Protein AF-A0A397SD63-F1 (afdb_monomer)

Radius of gyration: 28.21 Å; Cα contacts (8 Å, |Δi|>4): 96; chains: 1; bounding box: 81×53×53 Å

Mean predicted aligned error: 17.29 Å

Nearest PDB structures (foldseek):
  9bvd-assembly2_F  TM=8.170E-01  e=1.826E-02  Homo sapiens
  7m5w-assembly1_A  TM=7.884E-01  e=2.263E-02  Homo sapiens
  4y60-assembly1_C  TM=8.163E-01  e=3.871E-02  Mus musculus
  2e6o-assembly1_A  TM=7.281E-01  e=2.818E-01  Homo sapiens

Sequence (183 aa):
MVTNKNKNIQNSSMDDLADSLMNKLDRSKVFPPYYNNPEELINPSKVRSVGPPRPPNGFLLCRKNVHRQARERGVCNMRVISKVTGMLWRSASTDEKEQYENLAQQVQNLHSLKYPNYKYKPTSRAKSHPVLYQPYTIPQQQIVPLLTNPTEPINPPYVLSNILYNNGTFTQDEIDLYSLYSF

Structure (mmCIF, N/CA/C/O backbone):
data_AF-A0A397SD63-F1
#
_entry.id   AF-A0A397SD63-F1
#
loop_
_atom_site.group_PDB
_atom_site.id
_atom_site.type_symbol
_atom_site.label_atom_id
_atom_site.label_alt_id
_atom_site.label_comp_id
_atom_site.label_asym_id
_atom_site.label_entity_id
_atom_site.label_seq_id
_atom_site.pdbx_PDB_ins_code
_atom_site.Cartn_x
_atom_site.Cartn_y
_atom_site.Cartn_z
_atom_site.occupancy
_atom_site.B_iso_or_equiv
_atom_site.auth_seq_id
_atom_site.auth_comp_id
_atom_site.auth_asym_id
_atom_site.auth_atom_id
_atom_site.pdbx_PDB_model_num
ATOM 1 N N . MET A 1 1 ? 49.441 -22.733 -21.459 1.00 41.41 1 MET A N 1
ATOM 2 C CA . MET A 1 1 ? 48.634 -21.497 -21.571 1.00 41.41 1 MET A CA 1
ATOM 3 C C . MET A 1 1 ? 47.496 -21.579 -20.565 1.00 41.41 1 MET A C 1
ATOM 5 O O . MET A 1 1 ? 46.516 -22.264 -20.818 1.00 41.41 1 MET A O 1
ATOM 9 N N . VAL A 1 2 ? 47.670 -20.990 -19.379 1.00 38.25 2 VAL A N 1
ATOM 10 C CA . VAL A 1 2 ? 46.659 -21.023 -18.311 1.00 38.25 2 VAL A CA 1
ATOM 11 C C . VAL A 1 2 ? 45.701 -19.859 -18.538 1.00 38.25 2 VAL A C 1
ATOM 13 O O . VAL A 1 2 ? 46.078 -18.699 -18.398 1.00 38.25 2 VAL A O 1
ATOM 16 N N . THR A 1 3 ? 44.467 -20.161 -18.933 1.00 45.94 3 THR A N 1
ATOM 17 C CA . THR A 1 3 ? 43.398 -19.168 -19.055 1.00 45.94 3 THR A CA 1
ATOM 18 C C . THR A 1 3 ? 42.975 -18.722 -17.661 1.00 45.94 3 THR A C 1
ATOM 20 O O . THR A 1 3 ? 42.220 -19.422 -16.981 1.00 45.94 3 THR A O 1
ATOM 23 N N . ASN A 1 4 ? 43.446 -17.555 -17.228 1.00 37.53 4 ASN A N 1
ATOM 24 C CA . ASN A 1 4 ? 42.927 -16.918 -16.029 1.00 37.53 4 ASN A CA 1
ATOM 25 C C . ASN A 1 4 ? 41.547 -16.320 -16.352 1.00 37.53 4 ASN A C 1
ATOM 27 O O . ASN A 1 4 ? 41.433 -15.191 -16.830 1.00 37.53 4 ASN A O 1
ATOM 31 N N . LYS A 1 5 ? 40.485 -17.108 -16.139 1.00 48.03 5 LYS A N 1
ATOM 32 C CA . LYS A 1 5 ? 39.113 -16.596 -16.055 1.00 48.03 5 LYS A CA 1
ATOM 33 C C . LYS A 1 5 ? 39.021 -15.767 -14.781 1.00 48.03 5 LYS A C 1
ATOM 35 O O . LYS A 1 5 ? 38.663 -16.281 -13.722 1.00 48.03 5 LYS A O 1
ATOM 40 N N . ASN A 1 6 ? 39.357 -14.488 -14.903 1.00 44.47 6 ASN A N 1
ATOM 41 C CA . ASN A 1 6 ? 39.124 -13.510 -13.858 1.00 44.47 6 ASN A CA 1
ATOM 42 C C . ASN A 1 6 ? 37.604 -13.413 -13.659 1.00 44.47 6 ASN A C 1
ATOM 44 O O . ASN A 1 6 ? 36.883 -12.825 -14.466 1.00 44.47 6 ASN A O 1
ATOM 48 N N . LYS A 1 7 ? 37.104 -14.092 -12.624 1.00 51.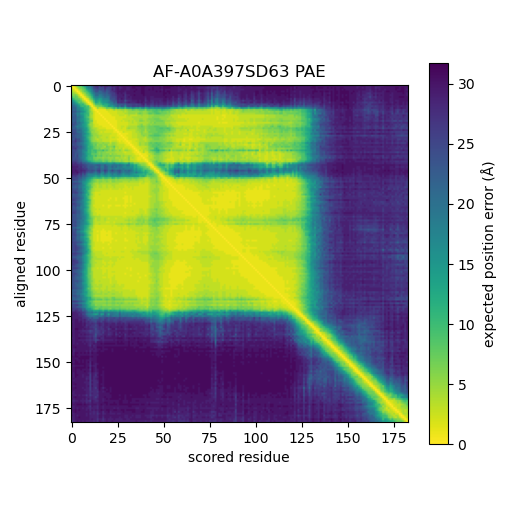88 7 LYS A N 1
ATOM 49 C CA . LYS A 1 7 ? 35.727 -13.967 -12.156 1.00 51.88 7 LYS A CA 1
ATOM 50 C C . LYS A 1 7 ? 35.566 -12.528 -11.681 1.00 51.88 7 LYS A C 1
ATOM 52 O O . LYS A 1 7 ? 36.028 -12.187 -10.599 1.00 51.88 7 LYS A O 1
ATOM 57 N N . ASN A 1 8 ? 34.948 -11.694 -12.513 1.00 41.88 8 ASN A N 1
ATOM 58 C CA . ASN A 1 8 ? 34.512 -10.364 -12.119 1.00 41.88 8 ASN A CA 1
ATOM 59 C C . ASN A 1 8 ? 33.437 -10.535 -11.036 1.00 41.88 8 ASN A C 1
ATOM 61 O O . ASN A 1 8 ? 32.309 -10.953 -11.308 1.00 41.88 8 ASN A O 1
ATOM 65 N N . ILE A 1 9 ? 33.858 -10.341 -9.790 1.00 51.50 9 ILE A N 1
ATOM 66 C CA . ILE A 1 9 ? 33.031 -10.413 -8.594 1.00 51.50 9 ILE A CA 1
ATOM 67 C C . ILE A 1 9 ? 32.000 -9.286 -8.700 1.00 51.50 9 ILE A C 1
ATOM 69 O O . ILE A 1 9 ? 32.334 -8.107 -8.735 1.00 51.50 9 ILE A O 1
ATOM 73 N N . GLN A 1 10 ? 30.740 -9.695 -8.818 1.00 53.88 10 GLN A N 1
ATOM 74 C CA . GLN A 1 10 ? 29.565 -8.848 -8.970 1.00 53.88 10 GLN A CA 1
ATOM 75 C C . GLN A 1 10 ? 29.431 -7.868 -7.797 1.00 53.88 10 GLN A C 1
ATOM 77 O O . GLN A 1 10 ? 28.979 -8.249 -6.719 1.00 53.88 10 GLN A O 1
ATOM 82 N N . ASN A 1 11 ? 29.728 -6.593 -8.038 1.00 47.75 11 ASN A N 1
ATOM 83 C CA . ASN A 1 11 ? 29.157 -5.492 -7.267 1.00 47.75 11 ASN A CA 1
ATOM 84 C C . ASN A 1 11 ? 27.831 -5.090 -7.926 1.00 47.75 11 ASN A C 1
ATOM 86 O O . ASN A 1 11 ? 27.732 -4.025 -8.526 1.00 47.75 11 ASN A O 1
ATOM 90 N N . SER A 1 12 ? 26.828 -5.970 -7.891 1.00 63.19 12 SER A N 1
ATOM 91 C CA . SER A 1 12 ? 25.498 -5.641 -8.414 1.00 63.19 12 SER A CA 1
ATOM 92 C C . SER A 1 12 ? 24.892 -4.529 -7.560 1.00 63.19 12 SER A C 1
ATOM 94 O O . SER A 1 12 ? 24.718 -4.702 -6.347 1.00 63.19 12 SER A O 1
ATOM 96 N N . SER A 1 13 ? 24.600 -3.394 -8.186 1.00 86.81 13 SER A N 1
ATOM 97 C CA . SER A 1 13 ? 23.997 -2.239 -7.537 1.00 86.81 13 SER A CA 1
ATOM 98 C C . SER A 1 13 ? 22.633 -2.615 -6.949 1.00 86.81 13 SER A C 1
ATOM 100 O O . SER A 1 13 ? 21.937 -3.510 -7.435 1.00 86.81 13 SER A O 1
ATOM 102 N N . MET A 1 14 ? 22.214 -1.905 -5.898 1.00 88.81 14 MET A N 1
ATOM 103 C CA . MET A 1 14 ? 20.844 -2.001 -5.365 1.00 88.81 14 MET A CA 1
ATOM 104 C C . MET A 1 14 ? 19.783 -1.783 -6.453 1.00 88.81 14 MET A C 1
ATOM 106 O O . MET A 1 14 ? 18.661 -2.279 -6.326 1.00 88.81 14 MET A O 1
ATOM 110 N N . ASP A 1 15 ? 20.155 -1.049 -7.496 1.00 89.81 15 ASP A N 1
ATOM 111 C CA . ASP A 1 15 ? 19.308 -0.683 -8.621 1.00 89.81 15 ASP A CA 1
ATOM 112 C C . ASP A 1 15 ? 19.154 -1.872 -9.569 1.00 89.81 15 ASP A C 1
ATOM 114 O O . ASP A 1 15 ? 18.026 -2.286 -9.817 1.00 89.81 15 ASP A O 1
ATOM 118 N N . ASP A 1 16 ? 20.253 -2.548 -9.918 1.00 92.38 16 ASP A N 1
ATOM 119 C CA . ASP A 1 16 ? 20.235 -3.773 -10.731 1.00 92.38 16 ASP A CA 1
ATOM 120 C C . ASP A 1 16 ? 19.349 -4.862 -10.107 1.00 92.38 16 ASP A C 1
ATOM 122 O O . ASP A 1 16 ? 18.598 -5.567 -10.788 1.00 92.38 16 ASP A O 1
ATOM 126 N N . LEU A 1 17 ? 19.409 -5.000 -8.778 1.00 93.19 17 LEU A N 1
ATOM 127 C CA . LEU A 1 17 ? 18.580 -5.959 -8.053 1.00 93.19 17 LEU A CA 1
ATOM 128 C C . LEU A 1 17 ? 17.099 -5.550 -8.045 1.00 93.19 17 LEU A C 1
ATOM 130 O O . LEU A 1 17 ? 16.223 -6.417 -8.094 1.00 93.19 17 LEU A O 1
ATOM 134 N N . ALA A 1 18 ? 16.807 -4.249 -7.988 1.00 93.81 18 ALA A N 1
ATOM 135 C CA . ALA A 1 18 ? 15.445 -3.737 -8.084 1.00 93.81 18 ALA A CA 1
ATOM 136 C C . ALA A 1 18 ? 14.872 -3.933 -9.493 1.00 93.81 18 ALA A C 1
ATOM 138 O O . ALA A 1 18 ? 13.747 -4.415 -9.612 1.00 93.81 18 ALA A O 1
ATOM 139 N N . ASP A 1 19 ? 15.645 -3.661 -10.539 1.00 94.25 19 ASP A N 1
ATOM 140 C CA . ASP A 1 19 ? 15.225 -3.825 -11.932 1.00 94.25 19 ASP A CA 1
ATOM 141 C C . ASP A 1 19 ? 15.018 -5.301 -12.282 1.00 94.25 19 ASP A C 1
ATOM 143 O O . ASP A 1 19 ? 13.999 -5.683 -12.861 1.00 94.25 19 ASP A O 1
ATOM 147 N N . SER A 1 20 ? 15.925 -6.173 -11.832 1.00 94.50 20 SER A N 1
ATOM 148 C CA . SER A 1 20 ? 15.775 -7.625 -11.973 1.00 94.50 20 SER A CA 1
ATOM 149 C C . SER A 1 20 ? 14.505 -8.141 -11.292 1.00 94.50 20 SER A C 1
ATOM 151 O O . SER A 1 20 ? 13.790 -8.969 -11.860 1.00 94.50 20 SER A O 1
ATOM 153 N N . LEU A 1 21 ? 14.185 -7.642 -10.090 1.00 94.12 21 LEU A N 1
ATOM 154 C CA . LEU A 1 21 ? 12.944 -8.000 -9.401 1.00 94.12 21 LEU A CA 1
ATOM 155 C C . LEU A 1 21 ? 11.715 -7.435 -10.125 1.00 94.12 21 LEU A C 1
ATOM 157 O O . LEU A 1 21 ? 10.732 -8.156 -10.269 1.00 94.12 21 LEU A O 1
ATOM 161 N N . MET A 1 22 ? 11.771 -6.186 -10.589 1.00 94.12 22 MET A N 1
ATOM 162 C CA . MET A 1 22 ? 10.688 -5.524 -11.318 1.00 94.12 22 MET A CA 1
ATOM 163 C C . MET A 1 22 ? 10.302 -6.313 -12.574 1.00 94.12 22 MET A C 1
ATOM 165 O O . MET A 1 22 ? 9.129 -6.609 -12.773 1.00 94.12 22 MET A O 1
ATOM 169 N N . ASN A 1 23 ? 11.292 -6.739 -13.361 1.00 92.62 23 ASN A N 1
ATOM 170 C CA . ASN A 1 23 ? 11.080 -7.497 -14.597 1.00 92.62 23 ASN A CA 1
ATOM 171 C C . ASN A 1 23 ? 10.528 -8.910 -14.362 1.00 92.62 23 ASN A C 1
ATOM 173 O O . ASN A 1 23 ? 9.894 -9.487 -15.239 1.00 92.62 23 ASN A O 1
ATOM 177 N N . LYS A 1 24 ? 10.779 -9.491 -13.185 1.00 91.38 24 LYS A N 1
ATOM 178 C CA . LYS A 1 24 ? 10.306 -10.836 -12.818 1.00 91.38 24 LYS A CA 1
ATOM 179 C C . LYS A 1 24 ? 8.967 -10.825 -12.086 1.00 91.38 24 LYS A C 1
ATOM 181 O O . LYS A 1 24 ? 8.425 -11.899 -11.802 1.00 91.38 24 LYS A O 1
ATOM 186 N N . LEU A 1 25 ? 8.466 -9.654 -11.705 1.00 91.81 25 LEU A N 1
ATOM 187 C CA . LEU A 1 25 ? 7.239 -9.529 -10.937 1.00 91.81 25 LEU A CA 1
ATOM 188 C C . LEU A 1 25 ? 6.022 -9.687 -11.848 1.00 91.81 25 LEU A C 1
ATOM 190 O O . LEU A 1 25 ? 5.924 -9.045 -12.888 1.00 91.81 25 LEU A O 1
ATOM 194 N N . ASP A 1 26 ? 5.063 -10.511 -11.432 1.00 91.81 26 ASP A N 1
ATOM 195 C CA . ASP A 1 26 ? 3.793 -10.618 -12.144 1.00 91.81 26 ASP A CA 1
ATOM 196 C C . ASP A 1 26 ? 2.877 -9.461 -11.726 1.00 91.81 26 ASP A C 1
ATOM 198 O O . ASP A 1 26 ? 2.391 -9.428 -10.592 1.00 91.81 26 ASP A O 1
ATOM 202 N N . ARG A 1 27 ? 2.643 -8.494 -12.621 1.00 91.44 27 ARG A N 1
ATOM 203 C CA . ARG A 1 27 ? 1.807 -7.325 -12.311 1.00 91.44 27 ARG A CA 1
ATOM 204 C C . ARG A 1 27 ? 0.367 -7.716 -11.961 1.00 91.44 27 ARG A C 1
ATOM 206 O O . ARG A 1 27 ? -0.209 -7.073 -11.089 1.00 91.44 27 ARG A O 1
ATOM 213 N N . SER A 1 28 ? -0.174 -8.793 -12.537 1.00 91.00 28 SER A N 1
ATOM 214 C CA . SER A 1 28 ? -1.558 -9.244 -12.293 1.00 91.00 28 SER A CA 1
ATOM 215 C C . SER A 1 28 ? -1.810 -9.701 -10.851 1.00 91.00 28 SER A C 1
ATOM 217 O O . SER A 1 28 ? -2.938 -9.724 -10.369 1.00 91.00 28 SER A O 1
ATOM 219 N N . LYS A 1 29 ? -0.738 -10.046 -10.135 1.00 91.00 29 LYS A N 1
ATOM 220 C CA . LYS A 1 29 ? -0.755 -10.429 -8.718 1.00 91.00 29 LYS A CA 1
ATOM 221 C C . LYS A 1 29 ? -0.489 -9.240 -7.782 1.00 91.00 29 LYS A C 1
ATOM 223 O O . LYS A 1 29 ? -0.387 -9.425 -6.570 1.00 91.00 29 LYS A O 1
ATOM 228 N N . VAL A 1 30 ? -0.317 -8.035 -8.326 1.00 93.50 30 VAL A N 1
ATOM 229 C CA . VAL A 1 30 ? -0.157 -6.778 -7.573 1.00 93.50 30 VAL A CA 1
ATOM 230 C C . VAL A 1 30 ? -1.312 -5.823 -7.859 1.00 93.50 30 VAL A C 1
ATOM 232 O O . VAL A 1 30 ? -1.768 -5.157 -6.936 1.00 93.50 30 VAL A O 1
ATOM 235 N N . PHE A 1 31 ? -1.789 -5.761 -9.098 1.00 93.06 31 PHE A N 1
ATOM 236 C CA . PHE A 1 31 ? -2.911 -4.931 -9.515 1.00 93.06 31 PHE A CA 1
ATOM 237 C C . PHE A 1 31 ? -3.908 -5.783 -10.320 1.00 93.06 31 PHE A C 1
ATOM 239 O O . PHE A 1 31 ? -3.503 -6.356 -11.335 1.00 93.06 31 PHE A O 1
ATOM 246 N N . PRO A 1 32 ? -5.184 -5.886 -9.899 1.00 90.94 32 PRO A N 1
ATOM 247 C CA . PRO A 1 32 ? -5.754 -5.389 -8.638 1.00 90.94 32 PRO A CA 1
ATOM 248 C C . PRO A 1 32 ? -5.110 -6.061 -7.401 1.00 90.94 32 PRO A C 1
ATOM 250 O O . PRO A 1 32 ? -4.368 -7.034 -7.553 1.00 90.94 32 PRO A O 1
ATOM 253 N N . PRO A 1 33 ? -5.358 -5.575 -6.167 1.00 90.56 33 PRO A N 1
ATOM 254 C CA . PRO A 1 33 ? -4.805 -6.183 -4.957 1.00 90.56 33 PRO A CA 1
ATOM 255 C C . PRO A 1 33 ? -5.177 -7.672 -4.859 1.00 90.56 33 PRO A C 1
ATOM 257 O O . PRO A 1 33 ? -6.324 -8.011 -4.581 1.00 90.56 33 PRO A O 1
ATOM 260 N N . TYR A 1 34 ? -4.215 -8.572 -5.081 1.00 87.94 34 TYR A N 1
ATOM 261 C CA . TYR A 1 34 ? -4.471 -10.019 -5.070 1.00 87.94 34 TYR A CA 1
ATOM 262 C C . TYR A 1 34 ? -4.695 -10.546 -3.648 1.00 87.94 34 TYR A C 1
ATOM 264 O O . TYR A 1 34 ? -5.515 -11.426 -3.408 1.00 87.94 34 TYR A O 1
ATOM 272 N N . TYR A 1 35 ? -3.971 -9.978 -2.686 1.00 85.50 35 TYR A N 1
ATOM 273 C CA . TYR A 1 35 ? -4.165 -10.211 -1.264 1.00 85.50 35 TYR A CA 1
ATOM 274 C C . TYR A 1 35 ? -4.908 -9.022 -0.664 1.00 85.50 35 TYR A C 1
ATOM 276 O O . TYR A 1 35 ? -4.302 -8.001 -0.321 1.00 85.50 35 TYR A O 1
ATOM 284 N N . ASN A 1 36 ? -6.225 -9.176 -0.569 1.00 89.56 36 ASN A N 1
ATOM 285 C CA . ASN A 1 36 ? -7.180 -8.116 -0.264 1.00 89.56 36 ASN A CA 1
ATOM 286 C C . ASN A 1 36 ? -8.102 -8.420 0.924 1.00 89.56 36 ASN A C 1
ATOM 288 O O . ASN A 1 36 ? -9.004 -7.633 1.165 1.00 89.56 36 ASN A O 1
ATOM 292 N N . ASN A 1 37 ? -7.897 -9.510 1.675 1.00 92.25 37 ASN A N 1
ATOM 293 C CA . ASN A 1 37 ? -8.727 -9.812 2.843 1.00 92.25 37 ASN A CA 1
ATOM 294 C C . ASN A 1 37 ? -8.476 -8.784 3.972 1.00 92.25 37 ASN A C 1
ATOM 296 O O . ASN A 1 37 ? -7.405 -8.823 4.593 1.00 92.25 37 ASN A O 1
ATOM 300 N N . PRO A 1 38 ? -9.426 -7.880 4.284 1.00 87.12 38 PRO A N 1
ATOM 301 C CA . PRO A 1 38 ? -9.206 -6.819 5.265 1.00 87.12 38 PRO A CA 1
ATOM 302 C C . PRO A 1 38 ? -8.953 -7.347 6.688 1.00 87.12 38 PRO A C 1
ATOM 304 O O . PRO A 1 38 ? -8.165 -6.762 7.437 1.00 87.12 38 PRO A O 1
ATOM 307 N N . GLU A 1 39 ? -9.548 -8.488 7.051 1.00 87.31 39 GLU A N 1
ATOM 308 C CA . GLU A 1 39 ? -9.390 -9.119 8.370 1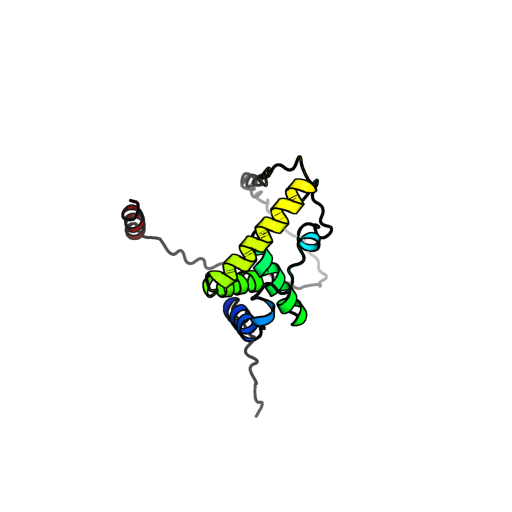.00 87.31 39 GLU A CA 1
ATOM 309 C C . GLU A 1 39 ? -7.991 -9.709 8.593 1.00 87.31 39 GLU A C 1
ATOM 311 O O . GLU A 1 39 ? -7.479 -9.750 9.714 1.00 87.31 39 GLU A O 1
ATOM 316 N N . GLU A 1 40 ? -7.317 -10.136 7.529 1.00 88.00 40 GLU A N 1
ATOM 317 C CA . GLU A 1 40 ? -5.921 -10.569 7.616 1.00 88.00 40 GLU A CA 1
ATOM 318 C C . GLU A 1 40 ? -4.971 -9.372 7.729 1.00 88.00 40 GLU A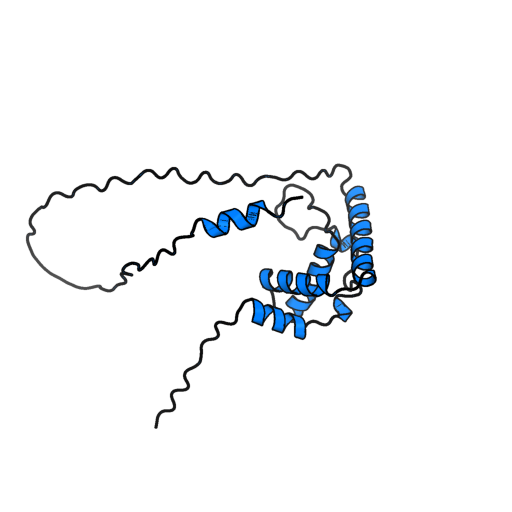 C 1
ATOM 320 O O . GLU A 1 40 ? -3.908 -9.458 8.349 1.00 88.00 40 GLU A O 1
ATOM 325 N N . LEU A 1 41 ? -5.353 -8.231 7.153 1.00 87.31 41 LEU A N 1
ATOM 326 C CA . LEU A 1 41 ? -4.520 -7.032 7.076 1.00 87.31 41 LEU A CA 1
ATOM 327 C C . LEU A 1 41 ? -4.474 -6.237 8.387 1.00 87.31 41 LEU A C 1
ATOM 329 O O . LEU A 1 41 ? -3.477 -5.555 8.639 1.00 87.31 41 LEU A O 1
ATOM 333 N N . ILE A 1 42 ? -5.501 -6.363 9.229 1.00 87.56 42 ILE A N 1
ATOM 334 C CA . ILE A 1 42 ? -5.564 -5.780 10.578 1.00 87.56 42 ILE A CA 1
ATOM 335 C C . ILE A 1 42 ? -4.723 -6.550 11.605 1.00 87.56 42 ILE A C 1
ATOM 337 O O . ILE A 1 42 ? -4.236 -5.958 12.570 1.00 87.56 42 ILE A O 1
ATOM 341 N N . ASN A 1 43 ? -4.537 -7.860 11.427 1.00 76.56 43 ASN A N 1
ATOM 342 C CA . ASN A 1 43 ? -3.870 -8.693 12.422 1.00 76.56 43 ASN A CA 1
ATOM 343 C C . ASN A 1 43 ? -2.346 -8.474 12.380 1.00 76.56 43 ASN A C 1
ATOM 345 O O . ASN A 1 43 ? -1.703 -8.847 11.392 1.00 76.56 43 ASN A O 1
ATOM 349 N N . PRO A 1 44 ? -1.719 -7.889 13.426 1.00 65.94 44 PRO A N 1
ATOM 350 C CA . PRO A 1 44 ? -0.266 -7.805 13.478 1.00 65.94 44 PRO A CA 1
ATOM 351 C C . PRO A 1 44 ? 0.338 -9.205 13.384 1.00 65.94 44 PRO A C 1
ATOM 353 O O . PRO A 1 44 ? 0.005 -10.095 14.168 1.00 65.94 44 PRO A O 1
ATOM 356 N N . SER A 1 45 ? 1.309 -9.387 12.488 1.00 62.94 45 SER A N 1
ATOM 357 C CA . SER A 1 45 ? 2.281 -10.465 12.666 1.00 62.94 45 SER A CA 1
ATOM 358 C C . SER A 1 45 ? 2.911 -10.297 14.053 1.00 62.94 45 SER A C 1
ATOM 360 O O . SER A 1 45 ? 3.279 -9.180 14.410 1.00 62.94 45 SER A O 1
ATOM 362 N N . LYS A 1 46 ? 2.977 -11.389 14.827 1.00 58.41 46 LYS A N 1
ATOM 363 C CA . LYS A 1 46 ? 3.352 -11.502 16.255 1.00 58.41 46 LYS A CA 1
ATOM 364 C C . LYS A 1 46 ? 4.647 -10.759 16.664 1.00 58.41 46 LYS A C 1
ATOM 366 O O . LYS A 1 46 ? 5.648 -11.392 16.991 1.00 58.41 46 LYS A O 1
ATOM 371 N N . VAL A 1 47 ? 4.673 -9.427 16.668 1.00 59.50 47 VAL A N 1
ATOM 372 C CA . VAL A 1 47 ? 5.877 -8.640 16.972 1.00 59.50 47 VAL A CA 1
ATOM 373 C C . VAL A 1 47 ? 5.605 -7.673 18.117 1.00 59.50 47 VAL A C 1
ATOM 375 O O . VAL A 1 47 ? 5.015 -6.626 17.909 1.00 59.50 47 VAL A O 1
ATOM 378 N N . ARG A 1 48 ? 6.089 -8.066 19.303 1.00 59.03 48 ARG A N 1
ATOM 379 C CA . ARG A 1 48 ? 6.770 -7.314 20.387 1.00 59.03 48 ARG A CA 1
ATOM 380 C C . ARG A 1 48 ? 6.331 -5.888 20.793 1.00 59.03 48 ARG A C 1
ATOM 382 O O . ARG A 1 48 ? 6.979 -5.329 21.672 1.00 59.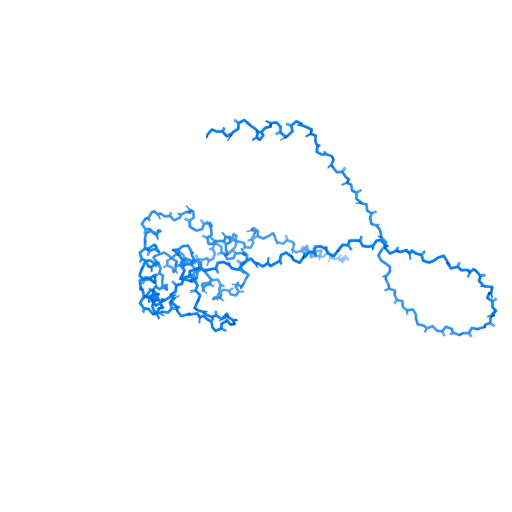03 48 ARG A O 1
ATOM 389 N N . SER A 1 49 ? 5.299 -5.273 20.222 1.00 67.81 49 SER A N 1
ATOM 390 C CA . SER A 1 49 ? 4.830 -3.946 20.638 1.00 67.81 49 SER A CA 1
ATOM 391 C C . SER A 1 49 ? 3.775 -4.040 21.734 1.00 67.81 49 SER A C 1
ATOM 393 O O . SER A 1 49 ? 2.856 -4.854 21.663 1.00 67.81 49 SER A O 1
ATOM 395 N N . VAL A 1 50 ? 3.885 -3.157 22.729 1.00 75.69 50 VAL A N 1
ATOM 396 C CA . VAL A 1 50 ? 2.863 -2.939 23.760 1.00 75.69 50 VAL A CA 1
ATOM 397 C C . VAL A 1 50 ? 1.688 -2.200 23.110 1.00 75.69 50 VAL A C 1
ATOM 399 O O . VAL A 1 50 ? 1.605 -0.976 23.151 1.00 75.69 50 VAL A O 1
ATOM 402 N N . GLY A 1 51 ? 0.826 -2.939 22.412 1.00 82.88 51 GLY A N 1
ATOM 403 C CA . GLY A 1 51 ? -0.404 -2.420 21.814 1.00 82.88 51 GLY A CA 1
ATOM 404 C C . GLY A 1 51 ? -0.571 -2.704 20.316 1.00 82.88 51 GLY A C 1
ATOM 405 O O . GLY A 1 51 ? 0.359 -3.185 19.656 1.00 82.88 51 GLY A O 1
ATOM 406 N N . PRO A 1 52 ? -1.776 -2.421 19.784 1.00 87.62 52 PRO A N 1
ATOM 407 C CA . PRO A 1 52 ? -2.109 -2.659 18.385 1.00 87.62 52 PRO A CA 1
ATOM 408 C C . PRO A 1 52 ? -1.244 -1.804 17.443 1.00 87.62 52 PRO A C 1
ATOM 410 O O . PRO A 1 52 ? -0.971 -0.633 17.735 1.00 87.62 52 PRO A O 1
ATOM 413 N N . PRO A 1 53 ? -0.813 -2.358 16.296 1.00 89.00 53 PRO A N 1
ATOM 414 C CA . PRO A 1 53 ? -0.072 -1.605 15.294 1.00 89.00 53 PRO A CA 1
ATOM 415 C C . PRO A 1 53 ? -0.964 -0.546 14.638 1.00 89.00 53 PRO A C 1
ATOM 417 O O . PRO A 1 53 ? -2.191 -0.568 14.749 1.00 89.00 53 PRO A O 1
ATOM 420 N N . ARG A 1 54 ? -0.332 0.355 13.886 1.00 91.81 54 ARG A N 1
ATOM 421 C CA . ARG A 1 54 ? -1.046 1.265 12.983 1.00 91.81 54 ARG A CA 1
ATOM 422 C C . ARG A 1 54 ? -1.704 0.460 11.855 1.00 91.81 54 ARG A C 1
ATOM 424 O O . ARG A 1 54 ? -1.042 -0.450 11.340 1.00 91.81 54 ARG A O 1
ATOM 431 N N . PRO A 1 55 ? -2.934 0.798 11.43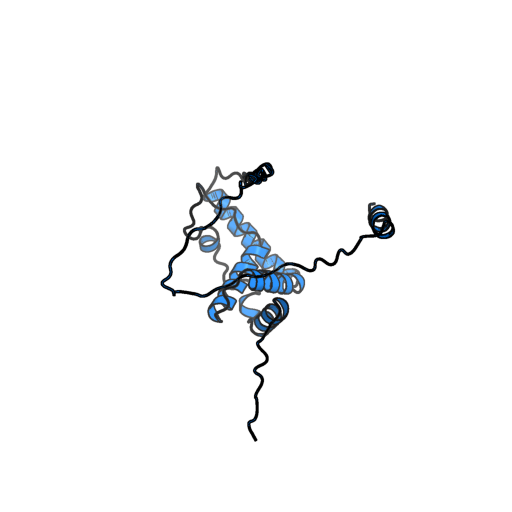3 1.00 93.69 55 PRO A N 1
ATOM 432 C CA . PRO A 1 55 ? -3.485 0.232 10.212 1.00 93.69 55 PRO A CA 1
ATOM 433 C C . PRO A 1 55 ? -2.626 0.662 9.001 1.00 93.69 55 PRO A C 1
ATOM 435 O O . PRO A 1 55 ? -2.098 1.780 8.986 1.00 93.69 55 PRO A O 1
ATOM 438 N N . PRO A 1 56 ? -2.412 -0.221 8.012 1.00 94.69 56 PRO A N 1
ATOM 439 C CA . PRO A 1 56 ? -1.666 0.103 6.797 1.00 94.69 56 PRO A CA 1
ATOM 440 C C . PRO A 1 56 ? -2.460 1.041 5.870 1.00 94.69 56 PRO A C 1
ATOM 442 O O . PRO A 1 56 ? -3.671 0.910 5.750 1.00 94.69 56 PRO A O 1
ATOM 445 N N . ASN A 1 57 ? -1.759 1.939 5.170 1.00 96.88 57 ASN A N 1
ATOM 446 C CA . ASN A 1 57 ? -2.317 2.717 4.054 1.00 96.88 57 ASN A CA 1
ATOM 447 C C . ASN A 1 57 ? -2.227 1.945 2.718 1.00 96.88 57 ASN A C 1
ATOM 449 O O . ASN A 1 57 ? -1.595 0.882 2.667 1.00 96.88 57 ASN A O 1
ATOM 453 N N . GLY A 1 58 ? -2.792 2.491 1.633 1.00 97.06 58 GLY A N 1
ATOM 454 C CA . GLY A 1 58 ? -2.830 1.843 0.314 1.00 97.06 58 GLY A CA 1
ATOM 455 C C . GLY A 1 58 ? -1.450 1.421 -0.205 1.00 97.06 58 GLY A C 1
ATOM 456 O O . GLY A 1 58 ? -1.239 0.262 -0.570 1.00 97.06 58 GLY A O 1
ATOM 457 N N . PHE A 1 59 ? -0.453 2.304 -0.116 1.00 97.81 59 PHE A N 1
ATOM 458 C CA . PHE A 1 59 ? 0.926 1.974 -0.496 1.00 97.81 59 PHE A CA 1
ATOM 459 C C . PHE A 1 59 ? 1.512 0.799 0.310 1.00 97.81 59 PHE A C 1
ATOM 461 O O . PHE A 1 59 ? 2.173 -0.084 -0.244 1.00 97.81 59 PHE A O 1
ATOM 468 N N . LEU A 1 60 ? 1.284 0.750 1.627 1.00 96.56 60 LEU A N 1
ATOM 469 C CA . LEU A 1 60 ? 1.768 -0.348 2.469 1.00 96.56 60 LEU A CA 1
ATOM 470 C C . LEU A 1 60 ? 1.090 -1.680 2.133 1.00 96.56 60 LEU A C 1
ATOM 472 O O . LEU A 1 60 ? 1.734 -2.728 2.243 1.00 96.56 60 LEU A O 1
ATOM 476 N N . LEU A 1 61 ? -0.173 -1.648 1.712 1.00 96.62 61 LEU A N 1
ATOM 477 C CA . LEU A 1 61 ? -0.895 -2.816 1.211 1.00 96.62 61 LEU A CA 1
ATOM 478 C C . LEU A 1 61 ? -0.331 -3.296 -0.132 1.00 96.62 61 LEU A C 1
ATOM 480 O O . LEU A 1 61 ? -0.091 -4.495 -0.301 1.00 96.62 61 LEU A O 1
ATOM 484 N N . CYS A 1 62 ? -0.009 -2.375 -1.041 1.00 97.25 62 CYS A N 1
ATOM 485 C CA . CYS A 1 62 ? 0.700 -2.687 -2.283 1.00 97.25 62 CYS A CA 1
ATOM 486 C C . CYS A 1 62 ? 2.057 -3.344 -1.986 1.00 97.25 62 CYS A C 1
ATOM 488 O O . CYS A 1 62 ? 2.352 -4.435 -2.480 1.00 97.25 62 CYS A O 1
ATOM 490 N N . ARG A 1 63 ? 2.840 -2.781 -1.056 1.00 97.12 63 ARG A N 1
ATOM 491 C CA . ARG A 1 63 ? 4.127 -3.361 -0.635 1.00 97.12 63 ARG A CA 1
ATOM 492 C C . ARG A 1 63 ? 3.993 -4.781 -0.086 1.00 97.12 63 ARG A C 1
ATOM 494 O O . ARG A 1 63 ? 4.888 -5.593 -0.303 1.00 97.12 63 ARG A O 1
ATOM 501 N N . LYS A 1 64 ? 2.907 -5.102 0.629 1.00 95.19 64 LYS A N 1
ATOM 502 C CA . LYS A 1 64 ? 2.640 -6.470 1.116 1.00 95.19 64 LYS A CA 1
ATOM 503 C C . LYS A 1 64 ? 2.437 -7.451 -0.044 1.00 95.19 64 LYS A C 1
ATOM 505 O O . LYS A 1 64 ? 2.995 -8.546 0.007 1.00 95.19 64 LYS A O 1
ATOM 510 N N . ASN A 1 65 ? 1.702 -7.050 -1.082 1.00 95.81 65 ASN A N 1
ATOM 511 C CA . ASN A 1 65 ? 1.491 -7.855 -2.288 1.00 95.81 65 ASN A CA 1
ATOM 512 C C . ASN A 1 65 ? 2.813 -8.080 -3.045 1.00 95.81 65 ASN A C 1
ATOM 514 O O . ASN A 1 65 ? 3.181 -9.224 -3.319 1.00 95.81 65 ASN A O 1
ATOM 518 N N . VAL A 1 66 ? 3.592 -7.013 -3.268 1.00 96.56 66 VAL A N 1
ATOM 519 C CA . VAL A 1 66 ? 4.930 -7.098 -3.885 1.00 96.56 66 VAL A CA 1
ATOM 520 C C . VAL A 1 66 ? 5.863 -7.986 -3.061 1.00 96.56 66 VAL A C 1
ATOM 522 O O . VAL A 1 66 ? 6.547 -8.845 -3.612 1.00 96.56 66 VAL A O 1
ATOM 525 N N . HIS A 1 67 ? 5.876 -7.832 -1.735 1.00 95.81 67 HIS A N 1
ATOM 526 C CA . HIS A 1 67 ? 6.705 -8.647 -0.848 1.00 95.81 67 HIS A CA 1
ATOM 527 C C . HIS A 1 67 ? 6.376 -10.137 -0.950 1.00 95.81 67 HIS A C 1
ATOM 529 O O . HIS A 1 67 ? 7.291 -10.956 -0.983 1.00 95.81 67 HIS A O 1
ATOM 535 N N . ARG A 1 68 ? 5.092 -10.502 -1.016 1.00 93.69 68 ARG A N 1
ATOM 536 C CA . ARG A 1 68 ? 4.677 -11.905 -1.119 1.00 93.69 68 ARG A CA 1
ATOM 537 C C . ARG A 1 68 ? 5.216 -12.553 -2.389 1.00 93.69 68 ARG A C 1
ATOM 539 O O . ARG A 1 68 ? 5.852 -13.599 -2.317 1.00 93.69 68 ARG A O 1
ATOM 546 N N . GLN A 1 69 ? 5.078 -11.861 -3.510 1.00 94.38 69 GLN A N 1
ATOM 547 C CA . GLN A 1 69 ? 5.625 -12.315 -4.780 1.00 94.38 69 GLN A CA 1
ATOM 548 C C . GLN A 1 69 ? 7.152 -12.330 -4.841 1.00 94.38 69 GLN A C 1
ATOM 550 O O . GLN A 1 69 ? 7.745 -13.233 -5.434 1.00 94.38 69 GLN A O 1
ATOM 555 N N . ALA A 1 70 ? 7.804 -11.340 -4.232 1.00 94.62 70 ALA A N 1
ATOM 556 C CA . ALA A 1 70 ? 9.255 -11.311 -4.114 1.00 94.62 70 ALA A CA 1
ATOM 557 C C . ALA A 1 70 ? 9.753 -12.515 -3.298 1.00 94.62 70 ALA A C 1
ATOM 559 O O . ALA A 1 70 ? 10.707 -13.181 -3.698 1.00 94.62 70 ALA A O 1
ATOM 560 N N . ARG A 1 71 ? 9.055 -12.857 -2.207 1.00 94.00 71 ARG A N 1
ATOM 561 C CA . ARG A 1 71 ? 9.373 -14.003 -1.348 1.00 94.00 71 ARG A CA 1
ATOM 562 C C . ARG A 1 71 ? 9.201 -15.342 -2.063 1.00 94.00 71 ARG A C 1
ATOM 564 O O . ARG A 1 71 ? 10.047 -16.211 -1.885 1.00 94.00 71 ARG A O 1
ATOM 571 N N . GLU A 1 72 ? 8.171 -15.501 -2.893 1.00 91.88 72 GLU A N 1
ATOM 572 C CA . GLU A 1 72 ? 7.996 -16.684 -3.761 1.00 91.88 72 GLU A CA 1
ATOM 573 C C . GLU A 1 72 ? 9.184 -16.885 -4.719 1.00 91.88 72 GLU A C 1
ATOM 575 O O . GLU A 1 72 ? 9.490 -18.007 -5.106 1.00 91.88 72 GLU A O 1
ATOM 580 N N . ARG A 1 73 ? 9.902 -15.804 -5.044 1.00 89.81 73 ARG A N 1
ATOM 581 C CA . ARG A 1 73 ? 11.099 -15.796 -5.899 1.00 89.81 73 ARG A CA 1
ATOM 582 C C . ARG A 1 73 ? 12.414 -15.765 -5.107 1.00 89.81 73 ARG A C 1
ATOM 584 O O . ARG A 1 73 ? 13.472 -15.546 -5.689 1.00 89.81 73 ARG A O 1
ATOM 591 N N . GLY A 1 74 ? 12.363 -15.939 -3.784 1.00 92.25 74 GLY A N 1
ATOM 592 C CA . GLY A 1 74 ? 13.540 -15.942 -2.909 1.00 92.25 74 GLY A CA 1
ATOM 593 C C . GLY A 1 74 ? 14.119 -14.561 -2.576 1.00 92.25 74 GLY A C 1
ATOM 594 O O . GLY A 1 74 ? 15.182 -14.475 -1.963 1.00 92.25 74 GLY A O 1
ATOM 595 N N . VAL A 1 75 ? 13.443 -13.464 -2.934 1.00 91.88 75 VAL A N 1
ATOM 596 C CA . VAL A 1 75 ? 13.889 -12.102 -2.612 1.00 91.88 75 VAL A CA 1
ATOM 597 C C . VAL A 1 75 ? 13.261 -11.635 -1.299 1.00 91.88 75 VAL A C 1
ATOM 599 O O . VAL A 1 75 ? 12.072 -11.333 -1.227 1.00 91.88 75 VAL A O 1
ATOM 602 N N . CYS A 1 76 ? 14.089 -11.519 -0.259 1.00 92.81 76 CYS A N 1
ATOM 603 C CA . CYS A 1 76 ? 13.668 -11.103 1.088 1.00 92.81 76 CYS A CA 1
ATOM 604 C C . CYS A 1 76 ? 14.176 -9.705 1.491 1.00 92.81 76 CYS A C 1
ATOM 606 O O . CYS A 1 76 ? 13.913 -9.237 2.599 1.00 92.81 76 CYS A O 1
ATOM 608 N N . ASN A 1 77 ? 14.930 -9.018 0.625 1.00 94.75 77 ASN A N 1
ATOM 609 C CA . ASN A 1 77 ? 15.526 -7.724 0.956 1.00 94.75 77 ASN A CA 1
ATOM 610 C C . ASN A 1 77 ? 14.477 -6.596 0.916 1.00 94.75 77 ASN A C 1
ATOM 612 O O . ASN A 1 77 ? 14.075 -6.136 -0.154 1.00 94.75 77 ASN A O 1
ATOM 616 N N . MET A 1 78 ? 14.077 -6.095 2.091 1.00 95.06 78 MET A N 1
ATOM 617 C CA . MET A 1 78 ? 13.059 -5.039 2.207 1.00 95.06 78 MET A CA 1
ATOM 618 C C . MET A 1 78 ? 13.439 -3.723 1.524 1.00 95.06 78 MET A C 1
ATOM 620 O O . MET A 1 78 ? 12.537 -2.984 1.121 1.00 95.06 78 MET A O 1
ATOM 624 N N . ARG A 1 79 ? 14.737 -3.413 1.379 1.00 96.00 79 ARG A N 1
ATOM 625 C CA . ARG A 1 79 ? 15.184 -2.201 0.672 1.00 96.00 79 ARG A CA 1
ATOM 626 C C . ARG A 1 79 ? 14.838 -2.291 -0.814 1.00 96.00 79 ARG A C 1
ATOM 628 O O . ARG A 1 79 ? 14.211 -1.380 -1.345 1.00 96.00 79 ARG A O 1
ATOM 635 N N . VAL A 1 80 ? 15.149 -3.427 -1.438 1.00 96.00 80 VAL A N 1
ATOM 636 C CA . VAL A 1 80 ? 14.823 -3.717 -2.847 1.00 96.00 80 VAL A CA 1
ATOM 637 C C . VAL A 1 80 ? 13.312 -3.711 -3.051 1.00 96.00 80 VAL A C 1
ATOM 639 O O . VAL A 1 80 ? 12.806 -3.026 -3.930 1.00 96.00 80 VAL A O 1
ATOM 642 N N . ILE A 1 81 ? 12.573 -4.409 -2.190 1.00 96.88 81 ILE A N 1
ATOM 643 C CA . ILE A 1 81 ? 11.115 -4.529 -2.306 1.00 96.88 81 ILE A CA 1
ATOM 644 C C . ILE A 1 81 ? 10.433 -3.174 -2.158 1.00 96.88 81 ILE A C 1
ATOM 646 O O . ILE A 1 81 ? 9.513 -2.866 -2.910 1.00 96.88 81 ILE A O 1
ATOM 650 N N . SER A 1 82 ? 10.887 -2.339 -1.221 1.00 97.31 82 SER A N 1
ATOM 651 C CA . SER A 1 82 ? 10.335 -0.991 -1.057 1.00 97.31 82 SER A CA 1
ATOM 652 C C . SER A 1 82 ? 10.655 -0.109 -2.269 1.00 97.31 82 SER A C 1
ATOM 654 O O . SER A 1 82 ? 9.778 0.628 -2.713 1.00 97.31 82 SER A O 1
ATOM 656 N N . LYS A 1 83 ? 11.857 -0.237 -2.854 1.00 96.81 83 LYS A N 1
ATOM 657 C CA . LYS A 1 83 ? 12.227 0.459 -4.096 1.00 96.81 83 LYS A CA 1
ATOM 658 C C . LYS A 1 83 ? 11.335 0.032 -5.266 1.00 96.81 83 LYS A C 1
ATOM 660 O O . LYS A 1 83 ? 10.715 0.890 -5.887 1.00 96.81 83 LYS A O 1
ATOM 665 N N . VAL A 1 84 ? 11.177 -1.272 -5.500 1.00 97.12 84 VAL A N 1
ATOM 666 C CA . VAL A 1 84 ? 10.294 -1.826 -6.545 1.00 97.12 84 VAL A CA 1
ATOM 667 C C . VAL A 1 84 ? 8.839 -1.417 -6.336 1.00 97.12 84 VAL A C 1
ATOM 669 O O . VAL A 1 84 ? 8.189 -0.970 -7.275 1.00 97.12 84 VAL A O 1
ATOM 672 N N . THR A 1 85 ? 8.339 -1.473 -5.100 1.00 97.94 85 THR A N 1
ATOM 673 C CA . THR A 1 85 ? 6.978 -1.006 -4.787 1.00 97.94 85 THR A CA 1
ATOM 674 C C . THR A 1 85 ? 6.814 0.473 -5.139 1.00 97.94 85 THR A C 1
ATOM 676 O O . THR A 1 85 ? 5.804 0.849 -5.718 1.00 97.94 85 THR A O 1
ATOM 679 N N . GLY A 1 86 ? 7.808 1.320 -4.852 1.00 97.75 86 GLY A N 1
ATOM 680 C CA . GLY A 1 86 ? 7.789 2.730 -5.248 1.00 97.75 86 GLY A CA 1
ATOM 681 C C . GLY A 1 86 ? 7.782 2.940 -6.767 1.00 97.75 86 GLY A C 1
ATOM 682 O O . GLY A 1 86 ? 7.102 3.837 -7.263 1.00 97.75 86 GLY A O 1
ATOM 683 N N . MET A 1 87 ? 8.503 2.114 -7.530 1.00 96.44 87 MET A N 1
ATOM 684 C CA . MET A 1 87 ? 8.464 2.144 -9.000 1.00 96.44 87 MET A CA 1
ATOM 685 C C . MET A 1 87 ? 7.085 1.736 -9.539 1.00 96.44 87 MET A C 1
ATOM 687 O O . MET A 1 87 ? 6.507 2.448 -10.361 1.00 96.44 87 MET A O 1
ATOM 691 N N . LEU A 1 88 ? 6.510 0.653 -9.013 1.00 96.31 88 LEU A N 1
ATOM 692 C CA . LEU A 1 88 ? 5.166 0.191 -9.371 1.00 96.31 88 LEU A CA 1
ATOM 693 C C . LEU A 1 88 ? 4.096 1.213 -9.020 1.00 96.31 88 LEU A C 1
ATOM 695 O O . LEU A 1 88 ? 3.276 1.548 -9.859 1.00 96.31 88 LEU A O 1
ATOM 699 N N . TRP A 1 89 ? 4.131 1.752 -7.804 1.00 97.62 89 TRP A N 1
ATOM 700 C CA . TRP A 1 89 ? 3.137 2.714 -7.345 1.00 97.62 89 TRP A CA 1
ATOM 701 C C . TRP A 1 89 ? 3.145 3.990 -8.187 1.00 97.62 89 TRP A C 1
ATOM 703 O O . TRP A 1 89 ? 2.091 4.501 -8.540 1.00 97.62 89 TRP A O 1
ATOM 713 N N . ARG A 1 90 ? 4.320 4.504 -8.568 1.00 97.31 90 ARG A N 1
ATOM 714 C CA . ARG A 1 90 ? 4.405 5.687 -9.442 1.00 97.31 90 ARG A CA 1
ATOM 715 C C . ARG A 1 90 ? 3.866 5.416 -10.847 1.00 97.31 90 ARG A C 1
ATOM 717 O O . ARG A 1 90 ? 3.191 6.281 -11.387 1.00 97.31 90 ARG A O 1
ATOM 724 N N . SER A 1 91 ? 4.119 4.224 -11.388 1.00 95.62 91 SER A N 1
ATOM 725 C CA . SER A 1 91 ? 3.614 3.792 -12.702 1.00 95.62 91 SER A CA 1
ATOM 726 C C . SER A 1 91 ? 2.178 3.253 -12.686 1.00 95.62 91 SER A C 1
ATOM 728 O O . SER A 1 91 ? 1.646 2.924 -13.742 1.00 95.62 91 SER A O 1
ATOM 730 N N . ALA A 1 92 ? 1.549 3.118 -11.518 1.00 96.38 92 ALA A N 1
ATOM 731 C CA . ALA A 1 92 ? 0.167 2.674 -11.408 1.00 96.38 92 ALA A CA 1
ATOM 732 C C . ALA A 1 92 ? -0.808 3.787 -11.813 1.00 96.38 92 ALA A C 1
ATOM 734 O O . ALA A 1 92 ? -0.629 4.960 -11.454 1.00 96.38 92 ALA A O 1
ATOM 735 N N . SER A 1 93 ? -1.847 3.385 -12.538 1.00 97.56 93 SER A N 1
ATOM 736 C CA . SER A 1 93 ? -2.999 4.213 -12.886 1.00 97.56 93 SER A CA 1
ATOM 737 C C . SER A 1 93 ? -3.759 4.668 -11.637 1.00 97.56 93 SER A C 1
ATOM 739 O O . SER A 1 93 ? -3.559 4.151 -10.532 1.00 97.56 93 SER A O 1
ATOM 741 N N . THR A 1 94 ? -4.618 5.671 -11.803 1.00 97.31 94 THR A N 1
ATOM 742 C CA . THR A 1 94 ? -5.462 6.174 -10.713 1.00 97.31 94 THR A CA 1
ATOM 743 C C . THR A 1 94 ? -6.380 5.075 -10.183 1.00 97.31 94 THR A C 1
ATOM 745 O O . THR A 1 94 ? -6.395 4.856 -8.977 1.00 97.31 94 THR A O 1
ATOM 748 N N . ASP A 1 95 ? -7.025 4.315 -11.068 1.00 97.06 95 ASP A N 1
ATOM 749 C CA . ASP A 1 95 ? -7.949 3.231 -10.710 1.00 97.06 95 ASP A CA 1
ATOM 750 C C . ASP A 1 95 ? -7.245 2.118 -9.913 1.00 97.06 95 ASP A C 1
ATOM 752 O O . ASP A 1 95 ? -7.739 1.647 -8.888 1.00 97.06 95 ASP A O 1
ATOM 756 N N . GLU A 1 96 ? -6.033 1.730 -10.327 1.00 96.38 96 GLU A N 1
ATOM 757 C CA . GLU A 1 96 ? -5.213 0.745 -9.608 1.00 96.38 96 GLU A CA 1
ATOM 758 C C . GLU A 1 96 ? -4.857 1.216 -8.187 1.00 96.38 96 GLU A C 1
ATOM 760 O O . GLU A 1 96 ? -4.842 0.418 -7.244 1.00 96.38 96 GLU A O 1
ATOM 765 N N . LYS A 1 97 ? -4.558 2.510 -8.012 1.00 97.06 97 LYS A N 1
ATOM 766 C CA . LYS A 1 97 ? -4.296 3.102 -6.691 1.00 97.06 97 LYS A CA 1
ATOM 767 C C . LYS A 1 97 ? -5.572 3.179 -5.864 1.00 97.06 97 LYS A C 1
ATOM 769 O O . LYS A 1 97 ? -5.538 2.844 -4.682 1.00 97.06 97 LYS A O 1
ATOM 774 N N . GLU A 1 98 ? -6.685 3.562 -6.479 1.00 97.81 98 GLU A N 1
ATOM 775 C CA . GLU A 1 98 ? -7.988 3.678 -5.828 1.00 97.81 98 GLU A CA 1
ATOM 776 C C . GLU A 1 98 ? -8.425 2.347 -5.210 1.00 97.81 98 GLU A C 1
ATOM 778 O O . GLU A 1 98 ? -8.876 2.314 -4.068 1.00 97.81 98 GLU A O 1
ATOM 783 N N . GLN A 1 99 ? -8.192 1.223 -5.889 1.00 97.56 99 GLN A N 1
ATOM 784 C CA . GLN A 1 99 ? -8.460 -0.102 -5.322 1.00 97.56 99 GLN A CA 1
ATOM 785 C C . GLN A 1 99 ? -7.695 -0.356 -4.013 1.00 97.56 99 GLN A C 1
ATOM 787 O O . GLN A 1 99 ? -8.243 -0.940 -3.074 1.00 97.56 99 GLN A O 1
ATOM 792 N N . TYR A 1 100 ? -6.444 0.099 -3.920 1.00 98.00 100 TYR A N 1
ATOM 793 C CA . TYR A 1 100 ? -5.654 0.007 -2.693 1.00 98.00 100 TYR A CA 1
ATOM 794 C C . TYR A 1 100 ? -6.111 0.990 -1.612 1.00 98.00 100 TYR A C 1
ATOM 796 O O . TYR A 1 100 ? -6.078 0.634 -0.433 1.00 98.00 100 TYR A O 1
ATOM 804 N N . GLU A 1 101 ? -6.547 2.193 -1.982 1.00 97.88 101 GLU A N 1
ATOM 805 C CA . GLU A 1 101 ? -7.089 3.169 -1.032 1.00 97.88 101 GLU A CA 1
ATOM 806 C C . GLU A 1 101 ? -8.442 2.719 -0.465 1.00 97.88 101 GLU A C 1
ATOM 808 O O . GLU A 1 101 ? -8.649 2.771 0.747 1.00 97.88 101 GLU A O 1
ATOM 813 N N . ASN A 1 102 ? -9.327 2.168 -1.298 1.00 97.69 102 ASN A N 1
ATOM 814 C CA . ASN A 1 102 ? -10.593 1.574 -0.866 1.00 97.69 102 ASN A CA 1
ATOM 815 C C . ASN A 1 102 ? -10.359 0.399 0.090 1.00 97.69 102 ASN A C 1
ATOM 817 O O . ASN A 1 102 ? -11.035 0.270 1.113 1.00 97.69 102 ASN A O 1
ATOM 821 N N . LEU A 1 103 ? -9.359 -0.439 -0.195 1.00 96.69 103 LEU A N 1
ATOM 822 C CA . LEU A 1 103 ? -8.963 -1.512 0.710 1.00 96.69 103 LEU A CA 1
ATOM 823 C C . LEU A 1 103 ? -8.388 -0.969 2.029 1.00 96.69 103 LEU A C 1
ATOM 825 O O . LEU A 1 103 ? -8.707 -1.485 3.099 1.00 96.69 103 LEU A O 1
ATOM 829 N N . ALA A 1 104 ? -7.571 0.085 1.985 1.00 97.19 104 ALA A N 1
ATOM 830 C CA . ALA A 1 104 ? -7.024 0.718 3.184 1.00 97.19 104 ALA A CA 1
ATOM 831 C C . ALA A 1 104 ? -8.123 1.309 4.078 1.00 97.19 104 ALA A C 1
ATOM 833 O O . ALA A 1 104 ? -8.067 1.131 5.294 1.00 97.19 104 ALA A O 1
ATOM 834 N N . GLN A 1 105 ? -9.148 1.931 3.491 1.00 97.69 105 GLN A N 1
ATOM 835 C CA . GLN A 1 105 ? -10.318 2.429 4.220 1.00 97.69 105 GLN A CA 1
ATOM 836 C C . GLN A 1 105 ? -11.084 1.293 4.907 1.00 97.69 105 GLN A C 1
ATOM 838 O O . GLN A 1 105 ? -11.409 1.398 6.088 1.00 97.69 105 GLN A O 1
ATOM 843 N N . GLN A 1 106 ? -11.307 0.168 4.219 1.00 96.75 106 GLN A N 1
ATOM 844 C CA . GLN A 1 106 ? -11.933 -1.013 4.829 1.00 96.75 106 GLN A CA 1
ATOM 845 C C . GLN A 1 106 ? -11.122 -1.530 6.022 1.00 96.75 106 GLN A C 1
ATOM 847 O O . GLN A 1 106 ? -11.674 -1.783 7.093 1.00 96.75 106 GLN A O 1
ATOM 852 N N . VAL A 1 107 ? -9.798 -1.630 5.873 1.00 96.00 107 VAL A N 1
ATOM 853 C CA . VAL A 1 107 ? -8.902 -2.046 6.961 1.00 96.00 107 VAL A CA 1
ATOM 854 C C . VAL A 1 107 ? -8.922 -1.044 8.115 1.00 96.00 107 VAL A C 1
ATOM 856 O O . VAL A 1 107 ? -8.925 -1.456 9.273 1.00 96.00 107 VAL A O 1
ATOM 859 N N . GLN A 1 108 ? -8.960 0.259 7.833 1.00 95.81 108 GLN A N 1
ATOM 860 C CA . GLN A 1 108 ? -9.056 1.306 8.849 1.00 95.81 108 GLN A CA 1
ATOM 861 C C . GLN A 1 108 ? -10.376 1.227 9.624 1.00 95.81 108 GLN A C 1
ATOM 863 O O . GLN A 1 108 ? -10.356 1.331 10.850 1.00 95.81 108 GLN A O 1
ATOM 868 N N . ASN A 1 109 ? -11.494 0.989 8.937 1.00 96.44 109 ASN A N 1
ATOM 869 C CA . ASN A 1 109 ? -12.811 0.828 9.554 1.00 96.44 109 ASN A CA 1
ATOM 870 C C . ASN A 1 109 ? -12.861 -0.416 10.450 1.00 96.44 109 ASN A C 1
ATOM 872 O O . ASN A 1 109 ? -13.325 -0.352 11.583 1.00 96.44 109 ASN A O 1
ATOM 876 N N . LEU A 1 110 ? -12.317 -1.547 9.999 1.00 95.69 110 LEU A N 1
ATOM 877 C CA . LEU A 1 110 ? -12.200 -2.728 10.859 1.00 95.69 110 LEU A CA 1
ATOM 878 C C . LEU A 1 110 ? -11.257 -2.483 12.041 1.00 95.69 110 LEU A C 1
ATOM 880 O O . LEU A 1 110 ? -11.490 -2.992 13.138 1.00 95.69 110 LEU A O 1
ATOM 884 N N . HIS A 1 111 ? -10.191 -1.705 11.839 1.00 95.75 111 HIS A N 1
ATOM 885 C CA . HIS A 1 111 ? -9.239 -1.363 12.894 1.00 95.75 111 HIS A CA 1
ATOM 886 C C . HIS A 1 111 ? -9.874 -0.512 13.986 1.00 95.75 111 HIS A C 1
ATOM 888 O O . HIS A 1 111 ? -9.701 -0.839 15.160 1.00 95.75 111 HIS A O 1
ATOM 894 N N . SER A 1 112 ? -10.665 0.498 13.624 1.00 95.12 112 SER A N 1
ATOM 895 C CA . SER A 1 112 ? -11.385 1.326 14.595 1.00 95.12 112 SER A CA 1
ATOM 896 C C . SER A 1 112 ? -12.434 0.528 15.372 1.00 95.12 112 SER A C 1
ATOM 898 O O . SER A 1 112 ? -12.548 0.708 16.581 1.00 95.12 112 SER A O 1
ATOM 900 N N . LEU A 1 113 ? -13.130 -0.413 14.724 1.00 95.19 113 LEU A N 1
ATOM 901 C CA . LEU A 1 113 ? -14.074 -1.316 15.392 1.00 95.19 113 LEU A CA 1
ATOM 902 C C . LEU A 1 113 ? -13.371 -2.277 16.361 1.00 95.19 113 LEU A C 1
ATOM 904 O O . LEU A 1 113 ? -13.829 -2.475 17.485 1.00 95.19 113 LEU A O 1
ATOM 908 N N . LYS A 1 114 ? -12.240 -2.865 15.953 1.00 93.81 114 LYS A N 1
ATOM 909 C CA . LYS A 1 114 ? -11.474 -3.810 16.782 1.00 93.81 114 LYS A CA 1
ATOM 910 C C . LYS A 1 114 ? -10.739 -3.126 17.935 1.00 93.81 114 LYS A C 1
ATOM 912 O O . LYS A 1 114 ? -10.541 -3.732 18.987 1.00 93.81 114 LYS A O 1
ATOM 917 N N . TYR A 1 115 ? -10.303 -1.886 17.733 1.00 93.25 115 TYR A N 1
ATOM 918 C CA . TYR A 1 115 ? -9.523 -1.109 18.689 1.00 93.25 115 TYR A CA 1
ATOM 919 C C . TYR A 1 115 ? -10.155 0.280 18.903 1.00 93.25 115 TYR A C 1
ATOM 921 O O . TYR A 1 115 ? -9.555 1.288 18.529 1.00 93.25 115 TYR A O 1
ATOM 929 N N . PRO A 1 116 ? -11.328 0.373 19.562 1.00 94.69 116 PRO A N 1
ATOM 930 C CA . PRO A 1 116 ? -12.091 1.624 19.684 1.00 94.69 116 PRO A CA 1
ATOM 931 C C . PRO A 1 116 ? -11.347 2.739 20.432 1.00 94.69 116 PRO A C 1
ATOM 933 O O . PRO A 1 116 ? -11.553 3.919 20.171 1.00 94.69 116 PRO A O 1
ATOM 936 N N . ASN A 1 117 ? -10.425 2.374 21.327 1.00 93.44 117 ASN A N 1
ATOM 937 C CA . ASN A 1 117 ? -9.602 3.318 22.092 1.00 93.44 117 ASN A CA 1
ATOM 938 C C . ASN A 1 117 ? -8.230 3.582 21.446 1.00 93.44 117 ASN A C 1
ATOM 940 O O . ASN A 1 117 ? -7.328 4.134 22.086 1.00 93.44 117 ASN A O 1
ATOM 944 N N . TYR A 1 118 ? -8.021 3.136 20.205 1.00 93.38 118 TYR A N 1
ATOM 945 C CA . TYR A 1 118 ? -6.758 3.333 19.515 1.00 93.38 118 TYR A CA 1
ATOM 946 C C . TYR A 1 118 ? -6.497 4.817 19.261 1.00 93.38 118 TYR A C 1
ATOM 948 O O . TYR A 1 118 ? -7.268 5.507 18.599 1.00 93.38 118 TYR A O 1
ATOM 956 N N . LYS A 1 119 ? -5.341 5.295 19.724 1.00 92.06 119 LYS A N 1
ATOM 957 C CA . LYS A 1 119 ? -4.826 6.618 19.379 1.00 92.06 119 LYS A CA 1
ATOM 958 C C . LYS A 1 119 ? -3.375 6.500 18.967 1.00 92.06 119 LYS A C 1
ATOM 960 O O . LYS A 1 119 ? -2.550 5.959 19.706 1.00 92.06 119 LYS A O 1
ATOM 965 N N . TYR A 1 120 ? -3.054 7.045 17.800 1.00 91.25 120 TYR A N 1
ATOM 966 C CA . TYR A 1 120 ? -1.679 7.097 17.340 1.00 91.25 120 TYR A CA 1
ATOM 967 C C . TYR A 1 120 ? -0.843 7.999 18.259 1.00 91.25 120 TYR A C 1
ATOM 969 O O . TYR A 1 120 ? -1.121 9.187 18.414 1.00 91.25 120 TYR A O 1
ATOM 977 N N . LYS A 1 121 ? 0.188 7.413 18.876 1.00 88.81 121 LYS A N 1
ATOM 978 C CA . LYS A 1 121 ? 1.170 8.107 19.712 1.00 88.81 121 LYS A CA 1
ATOM 979 C C . LYS A 1 121 ? 2.573 7.776 19.192 1.00 88.81 121 LYS A C 1
ATOM 981 O O . LYS A 1 121 ? 3.063 6.677 19.459 1.00 88.81 121 LYS A O 1
ATOM 986 N N . PRO A 1 122 ? 3.215 8.649 18.395 1.00 85.81 122 PRO A N 1
ATOM 987 C CA . PRO A 1 122 ? 4.607 8.441 18.018 1.00 85.81 122 PRO A CA 1
ATOM 988 C C . PRO A 1 122 ? 5.479 8.432 19.271 1.00 85.81 122 PRO A C 1
ATOM 990 O O . PRO A 1 122 ? 5.466 9.382 20.046 1.00 85.81 122 PRO A O 1
ATOM 993 N N . THR A 1 123 ? 6.264 7.375 19.455 1.00 82.44 123 THR A N 1
ATOM 994 C CA . THR A 1 123 ? 7.399 7.420 20.376 1.00 82.44 123 THR A CA 1
ATOM 995 C C . THR A 1 123 ? 8.586 7.981 19.605 1.00 82.44 123 THR A C 1
ATOM 997 O O . THR A 1 123 ? 8.950 7.455 18.548 1.00 82.44 123 THR A O 1
ATOM 1000 N N . SER A 1 124 ? 9.172 9.079 20.084 1.00 77.31 124 SER A N 1
ATOM 1001 C CA . SER A 1 124 ? 10.509 9.433 19.634 1.00 77.31 124 SER A CA 1
ATOM 1002 C C . SER A 1 124 ? 11.447 8.382 20.213 1.00 77.31 124 SER A C 1
ATOM 1004 O O . SER A 1 124 ? 11.486 8.144 21.420 1.00 77.31 124 SER A O 1
ATOM 1006 N N . ARG A 1 125 ? 12.208 7.708 19.350 1.00 74.00 125 ARG A N 1
ATOM 1007 C CA . ARG A 1 125 ? 13.391 7.015 19.848 1.00 74.00 125 ARG A CA 1
ATOM 1008 C C . ARG A 1 125 ? 14.280 8.125 20.395 1.00 74.00 125 ARG A C 1
ATOM 1010 O O . ARG A 1 125 ? 14.654 9.007 19.620 1.00 74.00 125 ARG A O 1
ATOM 1017 N N . ALA A 1 126 ? 14.539 8.130 21.704 1.00 71.56 126 ALA A N 1
ATOM 1018 C CA . ALA A 1 126 ? 15.508 9.051 22.277 1.00 71.56 126 ALA A CA 1
ATOM 1019 C C . ALA A 1 126 ? 16.762 8.958 21.406 1.00 71.56 126 ALA A C 1
ATOM 1021 O O . ALA A 1 126 ? 17.273 7.856 21.178 1.00 71.56 126 ALA A O 1
ATOM 1022 N N . LYS A 1 127 ? 17.200 10.088 20.835 1.00 61.31 127 LYS A N 1
ATOM 1023 C CA . LYS A 1 127 ? 18.543 10.155 20.268 1.00 61.31 127 LYS A CA 1
ATOM 1024 C C . LYS A 1 127 ? 19.418 9.770 21.449 1.00 61.31 127 LYS A C 1
ATOM 1026 O O . LYS A 1 127 ? 19.396 10.483 22.448 1.00 61.31 127 LYS A O 1
ATOM 1031 N N . SER A 1 128 ? 20.074 8.612 21.400 1.00 57.88 128 SER A N 1
ATOM 1032 C CA . SER A 1 128 ? 21.166 8.337 22.325 1.00 57.88 128 SER A CA 1
ATOM 1033 C C . SER A 1 128 ? 22.030 9.583 22.254 1.00 57.88 128 SER A C 1
ATOM 1035 O O . SER A 1 128 ? 22.527 9.885 21.164 1.00 57.88 128 SER A O 1
ATOM 1037 N N . HIS A 1 129 ? 22.065 10.379 23.328 1.00 58.31 129 HIS A N 1
ATOM 1038 C CA . HIS A 1 129 ? 22.923 11.552 23.363 1.00 58.31 129 HIS A CA 1
ATOM 1039 C C . HIS A 1 129 ? 24.285 11.073 22.858 1.00 58.31 129 HIS A C 1
ATOM 1041 O O . HIS A 1 129 ? 24.727 10.014 23.324 1.00 58.31 129 HIS A O 1
ATOM 1047 N N . PRO A 1 130 ? 24.888 11.728 21.846 1.00 59.09 130 PRO A N 1
ATOM 1048 C CA . PRO A 1 130 ? 26.234 11.366 21.442 1.00 59.09 130 PRO A CA 1
ATOM 1049 C C . PRO A 1 130 ? 27.034 11.383 22.733 1.00 59.09 130 PRO A C 1
ATOM 1051 O O . PRO A 1 130 ? 26.986 12.381 23.454 1.00 59.09 130 PRO A O 1
ATOM 1054 N N . VAL A 1 131 ? 27.619 10.235 23.086 1.00 58.84 131 VAL A N 1
ATOM 1055 C CA . VAL A 1 131 ? 28.504 10.110 24.243 1.00 58.84 131 VAL A CA 1
ATOM 1056 C C . VAL A 1 131 ? 29.386 11.345 24.190 1.00 58.84 131 VAL A C 1
ATOM 1058 O O . VAL A 1 131 ? 30.064 11.541 23.179 1.00 58.84 131 VAL A O 1
ATOM 1061 N N . LEU A 1 132 ? 29.253 12.239 25.178 1.00 57.88 132 LEU A N 1
ATOM 1062 C CA . LEU A 1 132 ? 30.037 13.466 25.214 1.00 57.88 132 LEU A CA 1
ATOM 1063 C C . LEU A 1 132 ? 31.480 13.028 25.026 1.00 57.88 132 LEU A C 1
ATOM 1065 O O . LEU A 1 132 ? 31.977 12.237 25.826 1.00 57.88 132 LEU A O 1
ATOM 1069 N N . TYR A 1 133 ? 32.094 13.459 23.926 1.00 58.38 133 TYR A N 1
ATOM 1070 C CA . TYR A 1 133 ? 33.470 13.129 23.615 1.00 58.38 133 TYR A CA 1
ATOM 1071 C C . TYR A 1 133 ? 34.322 13.637 24.776 1.00 58.38 133 TYR A C 1
ATOM 1073 O O . TYR A 1 133 ? 34.557 14.835 24.908 1.00 58.38 133 TYR A O 1
ATOM 1081 N N . GLN A 1 134 ? 34.706 12.732 25.671 1.00 63.03 134 GLN A N 1
ATOM 1082 C CA . GLN A 1 134 ? 35.744 12.986 26.650 1.00 63.03 134 GLN A CA 1
ATOM 1083 C C . GLN A 1 134 ? 37.042 12.610 25.934 1.00 63.03 134 GLN A C 1
ATOM 1085 O O . GLN A 1 134 ? 37.220 11.424 25.636 1.00 63.03 134 GLN A O 1
ATOM 1090 N N . PRO A 1 135 ? 37.911 13.570 25.563 1.00 56.34 135 PRO A N 1
ATOM 1091 C CA . PRO A 1 135 ? 39.194 13.225 24.972 1.00 56.34 135 PRO A CA 1
ATOM 1092 C C . PRO A 1 135 ? 39.950 12.346 25.971 1.00 56.34 135 PRO A C 1
ATOM 1094 O O . PRO A 1 135 ? 40.196 12.753 27.104 1.00 56.34 135 PRO A O 1
ATOM 1097 N N . TYR A 1 136 ? 40.272 11.115 25.576 1.00 55.06 136 TYR A N 1
ATOM 1098 C CA . TYR A 1 136 ? 41.078 10.233 26.408 1.00 55.06 136 TYR A CA 1
ATOM 1099 C C . TYR A 1 136 ? 42.489 10.819 26.524 1.00 55.06 136 TYR A C 1
ATOM 1101 O O . TYR A 1 136 ? 43.188 10.974 25.520 1.00 55.06 136 TYR A O 1
ATOM 1109 N N . THR A 1 137 ? 42.904 11.160 27.743 1.00 58.31 137 THR A N 1
ATOM 1110 C CA . THR A 1 137 ? 44.266 11.610 28.033 1.00 58.31 137 THR A CA 1
ATOM 1111 C C . THR A 1 137 ? 45.222 10.431 27.862 1.00 58.31 137 THR A C 1
ATOM 1113 O O . THR A 1 137 ? 45.162 9.469 28.624 1.00 58.31 137 THR A O 1
ATOM 1116 N N . ILE A 1 138 ? 46.102 10.493 26.861 1.00 55.25 138 ILE A N 1
ATOM 1117 C CA . ILE A 1 138 ? 47.155 9.492 26.640 1.00 55.25 138 ILE A CA 1
ATOM 1118 C C . ILE A 1 138 ? 48.152 9.575 27.816 1.00 55.25 138 ILE A C 1
ATOM 1120 O O . ILE A 1 138 ? 48.764 10.631 27.995 1.00 55.25 138 ILE A O 1
ATOM 1124 N N . PRO A 1 139 ? 48.350 8.515 28.625 1.00 51.41 139 PRO A N 1
ATOM 1125 C CA . PRO A 1 139 ? 49.361 8.523 29.680 1.00 51.41 139 PRO A CA 1
ATOM 1126 C C . PRO A 1 139 ? 50.761 8.470 29.055 1.00 51.41 139 PRO A C 1
ATOM 1128 O O . PRO A 1 139 ? 51.046 7.573 28.260 1.00 51.41 139 PRO A O 1
ATOM 1131 N N . GLN A 1 140 ? 51.650 9.401 29.412 1.00 43.28 140 GLN A N 1
ATOM 1132 C CA . GLN A 1 140 ? 53.053 9.321 28.993 1.00 43.28 140 GLN A CA 1
ATOM 1133 C C . GLN A 1 140 ? 53.751 8.175 29.735 1.00 43.28 140 GLN A C 1
ATOM 1135 O O . GLN A 1 140 ? 53.850 8.188 30.960 1.00 43.28 140 GLN A O 1
ATOM 1140 N N . GLN A 1 141 ? 54.211 7.167 28.993 1.00 54.09 141 GLN A N 1
ATOM 1141 C CA . GLN A 1 141 ? 54.929 6.021 29.549 1.00 54.09 141 GLN A CA 1
ATOM 1142 C C . GLN A 1 141 ? 56.387 6.398 29.846 1.00 54.09 141 GLN A C 1
ATOM 1144 O O . GLN A 1 141 ? 57.106 6.876 28.970 1.00 54.09 141 GLN A O 1
ATOM 1149 N N . GLN A 1 142 ? 56.822 6.171 31.087 1.00 44.44 142 GLN A N 1
ATOM 1150 C CA . GLN A 1 142 ? 58.220 6.296 31.500 1.00 44.44 142 GLN A CA 1
ATOM 1151 C C . GLN A 1 142 ? 59.043 5.131 30.926 1.00 44.44 142 GLN A C 1
ATOM 1153 O O . GLN A 1 142 ? 58.642 3.972 31.019 1.00 44.44 142 GLN A O 1
ATOM 1158 N N . ILE A 1 143 ? 60.194 5.445 30.330 1.00 45.94 143 ILE A N 1
ATOM 1159 C CA . ILE A 1 143 ? 61.120 4.473 29.735 1.00 45.94 143 ILE A CA 1
ATOM 1160 C C . ILE A 1 143 ? 61.824 3.701 30.863 1.00 45.94 143 ILE A C 1
ATOM 1162 O O . ILE A 1 143 ? 62.550 4.303 31.652 1.00 45.94 143 ILE A O 1
ATOM 1166 N N . VAL A 1 144 ? 61.653 2.376 30.920 1.00 38.91 144 VAL A N 1
ATOM 1167 C CA . VAL A 1 144 ? 62.480 1.470 31.741 1.00 38.91 144 VAL A CA 1
ATOM 1168 C C . VAL A 1 144 ? 63.312 0.550 30.831 1.00 38.91 144 VAL A C 1
ATOM 1170 O O . VAL A 1 144 ? 62.763 0.008 29.869 1.00 38.91 144 VAL A O 1
ATOM 1173 N N . PRO A 1 145 ? 64.628 0.382 31.072 1.00 42.06 145 PRO A N 1
ATOM 1174 C CA . PRO A 1 145 ? 65.498 -0.423 30.215 1.00 42.06 145 PRO A CA 1
ATOM 1175 C C . PRO A 1 145 ? 65.330 -1.940 30.432 1.00 42.06 145 PRO A C 1
ATOM 1177 O O . PRO A 1 145 ? 65.147 -2.419 31.549 1.00 42.06 145 PRO A O 1
ATOM 1180 N N . LEU A 1 146 ? 65.411 -2.673 29.318 1.00 36.84 146 LEU A N 1
ATOM 1181 C CA . LEU A 1 146 ? 65.179 -4.111 29.144 1.00 36.84 146 LEU A CA 1
ATOM 1182 C C . LEU A 1 146 ? 66.394 -4.964 29.566 1.00 36.84 146 LEU A C 1
ATOM 1184 O O . LEU A 1 146 ? 67.512 -4.684 29.138 1.00 36.84 146 LEU A O 1
ATOM 1188 N N . LEU A 1 147 ? 66.166 -6.057 30.306 1.00 34.66 147 LEU A N 1
ATOM 1189 C CA . LEU A 1 147 ? 67.123 -7.161 30.482 1.00 34.66 147 LEU A CA 1
ATOM 1190 C C . LEU A 1 147 ? 66.509 -8.486 29.992 1.00 34.66 147 LEU A C 1
ATOM 1192 O O . LEU A 1 147 ? 65.321 -8.750 30.146 1.00 34.66 147 LEU A O 1
ATOM 1196 N N . THR A 1 148 ? 67.358 -9.260 29.329 1.00 40.66 148 THR A N 1
ATOM 1197 C CA . THR A 1 148 ? 67.127 -10.292 28.306 1.00 40.66 148 THR A CA 1
ATOM 1198 C C . THR A 1 148 ? 66.879 -11.708 28.847 1.00 40.66 148 THR A C 1
ATOM 1200 O O . THR A 1 148 ? 67.606 -12.119 29.747 1.00 40.66 148 THR A O 1
ATOM 1203 N N . ASN A 1 149 ? 65.991 -12.507 28.224 1.00 34.41 149 ASN A N 1
ATOM 1204 C CA . ASN A 1 149 ? 66.355 -13.737 27.474 1.00 34.41 149 ASN A CA 1
ATOM 1205 C C . ASN A 1 149 ? 65.143 -14.448 26.804 1.00 34.41 149 ASN A C 1
ATOM 1207 O O . ASN A 1 149 ? 64.005 -14.171 27.180 1.00 34.41 149 ASN A O 1
ATOM 1211 N N . PRO A 1 150 ? 65.369 -15.327 25.795 1.00 48.38 150 PRO A N 1
ATOM 1212 C CA . PRO A 1 150 ? 64.432 -15.572 24.694 1.00 48.38 150 PRO A CA 1
ATOM 1213 C C . PRO A 1 150 ? 63.754 -16.951 24.714 1.00 48.38 150 PRO A C 1
ATOM 1215 O O . PRO A 1 150 ? 64.406 -17.958 24.979 1.00 48.38 150 PRO A O 1
ATOM 1218 N N . THR A 1 151 ? 62.487 -17.025 24.289 1.00 36.38 151 THR A N 1
ATOM 1219 C CA . THR A 1 151 ? 61.961 -18.124 23.448 1.00 36.38 151 THR A CA 1
ATOM 1220 C C . THR A 1 151 ? 60.663 -17.675 22.746 1.00 36.38 151 THR A C 1
ATOM 1222 O O . THR A 1 151 ? 59.635 -17.473 23.382 1.00 36.38 151 THR A O 1
ATOM 1225 N N . GLU A 1 152 ? 60.751 -17.463 21.432 1.00 36.00 152 GLU A N 1
ATOM 1226 C CA . GLU A 1 152 ? 59.656 -17.339 20.440 1.00 36.00 152 GLU A CA 1
ATOM 1227 C C . GLU A 1 152 ? 58.860 -18.667 20.313 1.00 36.00 152 GLU A C 1
ATOM 1229 O O . GLU A 1 152 ? 59.309 -19.665 20.886 1.00 36.00 152 GLU A O 1
ATOM 1234 N N . PRO A 1 153 ? 57.801 -18.812 19.474 1.00 45.94 153 PRO A N 1
ATOM 1235 C CA . PRO A 1 153 ? 56.952 -17.829 18.766 1.00 45.94 153 PRO A CA 1
ATOM 1236 C C . PRO A 1 153 ? 55.439 -18.170 18.837 1.00 45.94 153 PRO A C 1
ATOM 1238 O O . PRO A 1 153 ? 55.083 -19.334 18.708 1.00 45.94 153 PRO A O 1
ATOM 1241 N N . ILE A 1 154 ? 54.529 -17.184 18.825 1.00 34.50 154 ILE A N 1
ATOM 1242 C CA . ILE A 1 154 ? 53.329 -17.240 17.951 1.00 34.50 154 ILE A CA 1
ATOM 1243 C C . ILE A 1 154 ? 52.998 -15.811 17.494 1.00 34.50 154 ILE A C 1
ATOM 1245 O O . ILE A 1 154 ? 52.383 -15.024 18.206 1.00 34.50 154 ILE A O 1
ATOM 1249 N N . ASN A 1 155 ? 53.405 -15.505 16.267 1.00 39.03 155 ASN A N 1
ATOM 1250 C CA . ASN A 1 155 ? 52.831 -14.479 15.390 1.00 39.03 155 ASN A CA 1
ATOM 1251 C C . ASN A 1 155 ? 51.799 -15.210 14.473 1.00 39.03 155 ASN A C 1
ATOM 1253 O O . ASN A 1 155 ? 51.892 -16.440 14.399 1.00 39.03 155 ASN A O 1
ATOM 1257 N N . PRO A 1 156 ? 50.898 -14.571 13.684 1.00 46.00 156 PRO A N 1
ATOM 1258 C CA . PRO A 1 156 ? 50.883 -13.162 13.290 1.00 46.00 156 PRO A CA 1
ATOM 1259 C C . PRO A 1 156 ? 49.427 -12.600 13.157 1.00 46.00 156 PRO A C 1
ATOM 1261 O O . PRO A 1 156 ? 48.554 -12.999 13.922 1.00 46.00 156 PRO A O 1
ATOM 1264 N N . PRO A 1 157 ? 49.113 -11.658 12.247 1.00 47.78 157 PRO A N 1
ATOM 1265 C CA . PRO A 1 157 ? 48.983 -10.233 12.535 1.00 47.78 157 PRO A CA 1
ATOM 1266 C C . PRO A 1 157 ? 47.590 -9.710 12.112 1.00 47.78 157 PRO A C 1
ATOM 1268 O O . PRO A 1 157 ? 46.766 -10.455 11.605 1.00 47.78 157 PRO A O 1
ATOM 1271 N N . TYR A 1 158 ? 47.310 -8.420 12.279 1.00 32.41 158 TYR A N 1
ATOM 1272 C CA . TYR A 1 158 ? 46.942 -7.541 11.158 1.00 32.41 158 TYR A CA 1
ATOM 1273 C C . TYR A 1 158 ? 46.700 -6.131 11.690 1.00 32.41 158 TYR A C 1
ATOM 1275 O O . TYR A 1 158 ? 45.668 -5.798 12.267 1.00 32.41 158 TYR A O 1
ATOM 1283 N N . VAL 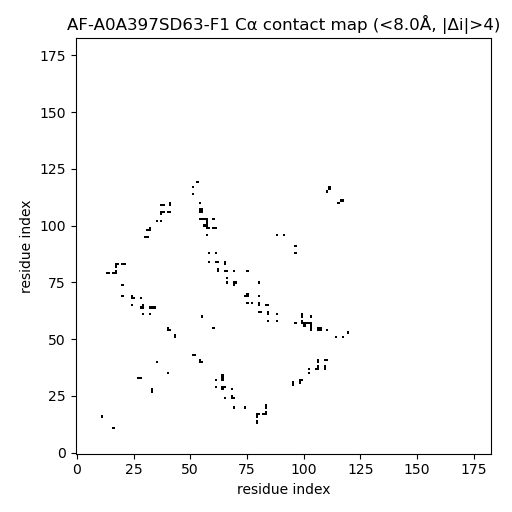A 1 159 ? 47.711 -5.304 11.450 1.00 33.94 159 VAL A N 1
ATOM 1284 C CA . VAL A 1 159 ? 47.616 -3.853 11.361 1.00 33.94 159 VAL A CA 1
ATOM 1285 C C . VAL A 1 159 ? 46.852 -3.526 10.076 1.00 33.94 159 VAL A C 1
ATOM 1287 O O . VAL A 1 159 ? 47.207 -4.031 9.011 1.00 33.94 159 VAL A O 1
ATOM 1290 N N . LEU A 1 160 ? 45.846 -2.655 10.152 1.00 30.89 160 LEU A N 1
ATOM 1291 C CA . LEU A 1 160 ? 45.446 -1.834 9.011 1.00 30.89 160 LEU A CA 1
ATOM 1292 C C . LEU A 1 160 ? 45.848 -0.393 9.314 1.00 30.89 160 LEU A C 1
ATOM 1294 O O . LEU A 1 160 ? 45.285 0.270 10.182 1.00 30.89 160 LEU A O 1
ATOM 1298 N N . SER A 1 161 ? 46.874 0.050 8.596 1.00 32.47 161 SER A N 1
ATOM 1299 C CA . SER A 1 161 ? 47.358 1.419 8.527 1.00 32.47 161 SER A CA 1
ATOM 1300 C C . SER A 1 161 ? 46.390 2.310 7.740 1.00 32.47 161 SER A C 1
ATOM 1302 O O . SER A 1 161 ? 4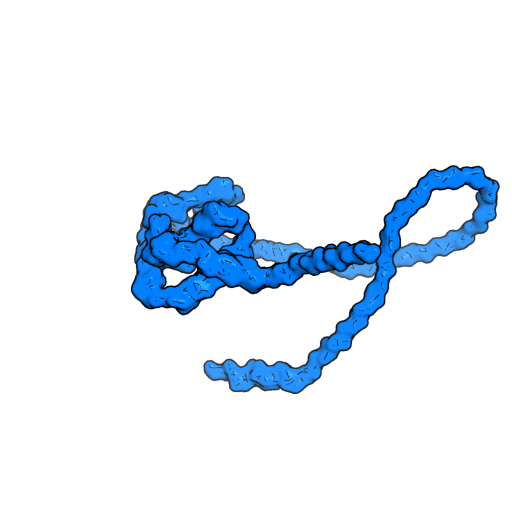6.044 1.994 6.604 1.00 32.47 161 SER A O 1
ATOM 1304 N N . ASN A 1 162 ? 45.996 3.410 8.388 1.00 31.94 162 ASN A N 1
ATOM 1305 C CA . ASN A 1 162 ? 45.714 4.779 7.922 1.00 31.94 162 ASN A CA 1
ATOM 1306 C C . ASN A 1 162 ? 45.469 5.011 6.416 1.00 31.94 162 ASN A C 1
ATOM 1308 O O . ASN A 1 162 ? 46.324 4.754 5.578 1.00 31.94 162 ASN A O 1
ATOM 1312 N N . ILE A 1 163 ? 44.264 5.464 6.051 1.00 33.22 163 ILE A N 1
ATOM 1313 C CA . ILE A 1 163 ? 43.886 6.882 5.839 1.00 33.22 163 ILE A CA 1
ATOM 1314 C C . ILE A 1 163 ? 44.618 7.539 4.659 1.00 33.22 163 ILE A C 1
ATOM 1316 O O . ILE A 1 163 ? 45.772 7.933 4.775 1.00 33.22 163 ILE A O 1
ATOM 1320 N N . LEU A 1 164 ? 43.849 7.820 3.603 1.00 27.45 164 LEU A N 1
ATOM 1321 C CA . LEU A 1 164 ? 43.886 9.109 2.912 1.00 27.45 164 LEU A CA 1
ATOM 1322 C C . LEU A 1 164 ? 42.441 9.608 2.779 1.00 27.45 164 LEU A C 1
ATOM 1324 O O . LEU A 1 164 ? 41.685 9.173 1.913 1.00 27.45 164 LEU A O 1
ATOM 1328 N N . TYR A 1 165 ? 42.060 10.496 3.700 1.00 30.20 165 TYR A N 1
ATOM 1329 C CA . TYR A 1 165 ? 40.950 11.420 3.509 1.00 30.20 165 TYR A CA 1
ATOM 1330 C C . TYR A 1 165 ? 41.366 12.399 2.418 1.00 30.20 165 TYR A C 1
ATOM 1332 O O . TYR A 1 165 ? 42.385 13.073 2.562 1.00 30.20 165 TYR A O 1
ATOM 1340 N N . ASN A 1 166 ? 40.573 12.490 1.356 1.00 30.41 166 ASN A N 1
ATOM 1341 C CA . ASN A 1 166 ? 40.590 13.660 0.494 1.00 30.41 166 ASN A CA 1
ATOM 1342 C C . ASN A 1 166 ? 39.349 14.487 0.820 1.00 30.41 166 ASN A C 1
ATOM 1344 O O . ASN A 1 166 ? 38.214 14.035 0.660 1.00 30.41 166 ASN A O 1
ATOM 1348 N N . ASN A 1 167 ? 39.612 15.677 1.348 1.00 36.25 167 ASN A N 1
ATOM 1349 C CA . ASN A 1 167 ? 38.635 16.685 1.710 1.00 36.25 167 ASN A CA 1
ATOM 1350 C C . ASN A 1 167 ? 38.196 17.413 0.435 1.00 36.25 167 ASN A C 1
ATOM 1352 O O . ASN A 1 167 ? 39.011 18.071 -0.206 1.00 36.25 167 ASN A O 1
ATOM 1356 N N . GLY A 1 168 ? 36.916 17.305 0.082 1.00 31.20 168 GLY A N 1
ATOM 1357 C CA . GLY A 1 168 ? 36.278 18.170 -0.907 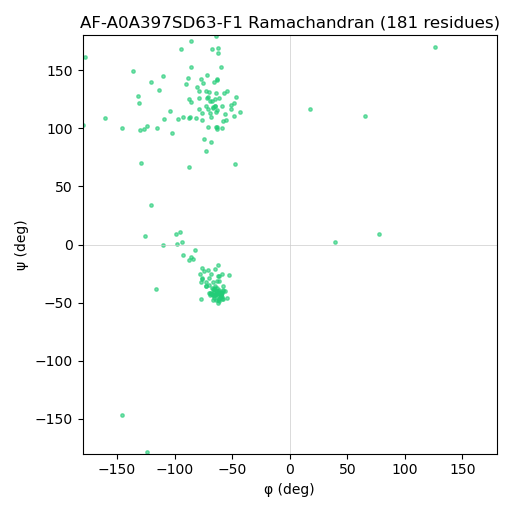1.00 31.20 168 GLY A CA 1
ATOM 1358 C C . GLY A 1 168 ? 35.541 19.300 -0.197 1.00 31.20 168 GLY A C 1
ATOM 1359 O O . GLY A 1 168 ? 34.527 19.067 0.453 1.00 31.20 168 GLY A O 1
ATOM 1360 N N . THR A 1 169 ? 36.089 20.505 -0.288 1.00 39.03 169 THR A N 1
ATOM 1361 C CA . THR A 1 169 ? 35.503 21.779 0.142 1.00 39.03 169 THR A CA 1
ATOM 1362 C C . THR A 1 169 ? 34.251 22.108 -0.673 1.00 39.03 169 THR A C 1
ATOM 1364 O O . THR A 1 169 ? 34.303 22.091 -1.900 1.00 39.03 169 THR A O 1
ATOM 1367 N N . PHE A 1 170 ? 33.149 22.445 -0.002 1.00 36.16 170 PHE A N 1
ATOM 1368 C CA . PHE A 1 170 ? 31.942 22.991 -0.628 1.00 36.16 170 PHE A CA 1
ATOM 1369 C C . PHE A 1 170 ? 32.071 24.516 -0.721 1.00 36.16 170 PHE A C 1
ATOM 1371 O O . PHE A 1 170 ? 32.374 25.161 0.284 1.00 36.16 170 PHE A O 1
ATOM 1378 N N . THR A 1 171 ? 31.915 25.081 -1.917 1.00 51.59 171 THR A N 1
ATOM 1379 C CA . THR A 1 171 ? 32.021 26.524 -2.172 1.00 51.59 171 THR A CA 1
ATOM 1380 C C . THR A 1 171 ? 30.691 27.235 -1.920 1.00 51.59 171 THR A C 1
ATOM 1382 O O . THR A 1 171 ? 29.615 26.6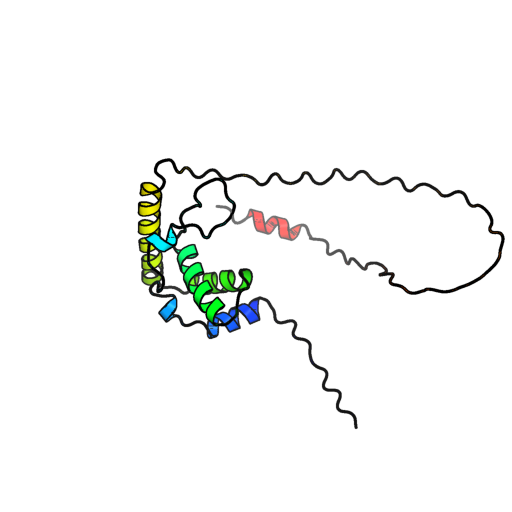49 -2.019 1.00 51.59 171 THR A O 1
ATOM 1385 N N . GLN A 1 172 ? 30.784 28.521 -1.576 1.00 43.81 172 GLN A N 1
ATOM 1386 C CA . GLN A 1 172 ? 29.676 29.381 -1.148 1.00 43.81 172 GLN A CA 1
ATOM 1387 C C . GLN A 1 172 ? 28.582 29.575 -2.221 1.00 43.81 172 GLN A C 1
ATOM 1389 O O . GLN A 1 172 ? 27.451 29.903 -1.876 1.00 43.81 172 GLN A O 1
ATOM 1394 N N . ASP A 1 173 ? 28.882 29.288 -3.490 1.00 44.94 173 ASP A N 1
ATOM 1395 C CA . ASP A 1 173 ? 27.964 29.486 -4.620 1.00 44.94 173 ASP A CA 1
ATOM 1396 C C . ASP A 1 173 ? 26.783 28.493 -4.646 1.00 44.94 173 ASP A C 1
ATOM 1398 O O . ASP A 1 173 ? 25.737 28.788 -5.222 1.00 44.94 173 ASP A O 1
ATOM 1402 N N . GLU A 1 174 ? 26.893 27.328 -3.994 1.00 46.94 174 GLU A N 1
ATOM 1403 C CA . GLU A 1 174 ? 25.790 26.352 -3.936 1.00 46.94 174 GLU A CA 1
ATOM 1404 C C . GLU A 1 174 ? 24.790 26.612 -2.791 1.00 46.94 174 GLU A C 1
ATOM 1406 O O . GLU A 1 174 ? 23.699 26.037 -2.775 1.00 46.94 174 GLU A O 1
ATOM 1411 N N . ILE A 1 175 ? 25.107 27.511 -1.852 1.00 55.62 175 ILE A N 1
ATOM 1412 C CA . ILE A 1 175 ? 24.174 27.919 -0.785 1.00 55.62 175 ILE A CA 1
ATOM 1413 C C . ILE A 1 175 ? 23.114 28.890 -1.333 1.00 55.62 175 ILE A C 1
ATOM 1415 O O . ILE A 1 175 ? 21.950 28.827 -0.928 1.00 55.62 175 ILE A O 1
ATOM 1419 N N . ASP A 1 176 ? 23.468 29.721 -2.315 1.00 47.81 176 ASP A N 1
ATOM 1420 C CA . ASP A 1 176 ? 22.579 30.764 -2.842 1.00 47.81 176 ASP A CA 1
ATOM 1421 C C . ASP A 1 176 ? 21.479 30.221 -3.776 1.00 47.81 176 ASP A C 1
ATOM 1423 O O . ASP A 1 176 ? 20.417 30.831 -3.920 1.00 47.81 176 ASP A O 1
ATOM 1427 N N . LEU A 1 177 ? 21.661 29.022 -4.340 1.00 47.78 177 LEU A N 1
ATOM 1428 C CA . LEU A 1 177 ? 20.682 28.390 -5.236 1.00 47.78 177 LEU A CA 1
ATOM 1429 C C . LEU A 1 177 ? 19.458 27.829 -4.482 1.00 47.78 177 LEU A C 1
ATOM 1431 O O . LEU A 1 177 ? 18.371 27.715 -5.048 1.00 47.78 177 LEU A O 1
ATOM 1435 N N . TYR A 1 178 ? 19.594 27.537 -3.185 1.00 48.62 178 TYR A N 1
ATOM 1436 C CA . TYR A 1 178 ? 18.502 27.004 -2.359 1.00 48.62 178 TYR A CA 1
ATOM 1437 C C . TYR A 1 178 ? 17.569 28.084 -1.785 1.00 48.62 178 TYR A C 1
ATOM 1439 O O . TYR A 1 178 ? 16.479 27.761 -1.311 1.00 48.62 178 TYR A O 1
ATOM 1447 N N . SER A 1 179 ? 17.958 29.361 -1.853 1.00 49.59 179 SER A N 1
ATOM 1448 C CA . SER A 1 179 ? 17.165 30.482 -1.323 1.00 49.59 179 SER A CA 1
ATOM 1449 C C . SER A 1 179 ? 16.145 31.045 -2.331 1.00 49.59 179 SER A C 1
ATOM 1451 O O . SER A 1 179 ? 15.232 31.768 -1.945 1.00 49.59 179 SER A O 1
ATOM 1453 N N . LEU A 1 180 ? 16.244 30.694 -3.622 1.00 44.88 180 LEU A N 1
ATOM 1454 C CA . LEU A 1 180 ? 15.424 31.298 -4.688 1.00 44.88 180 LEU A CA 1
ATOM 1455 C C . LEU A 1 180 ? 14.184 30.478 -5.109 1.00 44.88 180 LEU A C 1
ATOM 1457 O O . LEU A 1 180 ? 13.431 30.912 -5.974 1.00 44.88 180 LEU A O 1
ATOM 1461 N N . TYR A 1 181 ? 13.935 29.314 -4.502 1.00 47.97 181 TYR A N 1
ATOM 1462 C CA . TYR A 1 181 ? 12.803 28.435 -4.855 1.00 47.97 181 TYR A CA 1
ATOM 1463 C C . TYR A 1 181 ? 11.837 28.162 -3.692 1.00 47.97 181 TYR A C 1
ATOM 1465 O O . TYR A 1 181 ? 11.242 27.090 -3.599 1.00 47.97 181 TYR A O 1
ATOM 1473 N N . SER A 1 182 ? 11.644 29.140 -2.804 1.00 46.47 182 SER A N 1
ATOM 1474 C CA . SER A 1 182 ? 10.492 29.161 -1.895 1.00 46.47 182 SER A CA 1
ATOM 1475 C C . SER A 1 182 ? 9.593 30.353 -2.214 1.00 46.47 182 SER A C 1
ATOM 1477 O O . SER A 1 182 ? 9.875 31.474 -1.802 1.00 46.47 182 SER A O 1
ATOM 1479 N N . PHE A 1 183 ? 8.509 30.077 -2.938 1.00 45.97 183 PHE A N 1
ATOM 1480 C CA . PHE A 1 183 ? 7.246 30.807 -2.864 1.00 45.97 183 PHE A CA 1
ATOM 1481 C C . PHE A 1 183 ? 6.143 29.792 -2.569 1.00 45.97 183 PHE A C 1
ATOM 1483 O O . PHE A 1 183 ? 6.165 28.713 -3.208 1.00 45.97 183 PHE A O 1
#

Secondary structure (DSSP, 8-state):
-------------HHHHHHHHHHHS-GGGTSS-SS--HHHHHS--S---SSPPPPP-HHHHHHHHHHHHHHHTT---HHHHHHHHHHHHHHS-HHHHHHHHHHHHHHHHHHHHH-TT----PPP-------------PPPPPP-------------------------PPPGGGTGGGSSS--

Solvent-accessible surface area (backbone atoms only — not comparable to full-atom values): 12327 Å² total; per-residue (Å²): 136,84,80,80,78,77,75,79,78,81,81,73,48,72,59,57,56,23,52,56,49,53,75,70,52,64,59,71,54,44,50,62,67,65,78,65,62,43,76,65,67,57,55,72,75,96,65,97,56,100,62,84,75,82,70,58,49,27,68,57,51,47,37,52,32,49,43,53,58,34,44,78,72,73,48,78,55,64,69,40,47,52,52,34,37,52,54,50,58,70,73,46,53,69,68,58,48,45,57,32,41,56,46,21,50,52,23,42,54,52,41,44,71,77,39,73,84,69,70,95,72,88,76,78,76,74,73,74,70,74,76,77,84,70,82,79,80,80,78,85,80,82,91,75,90,87,85,89,88,90,81,88,85,88,84,87,88,82,86,82,82,79,86,84,86,81,87,81,84,85,63,76,75,69,64,62,67,71,70,78,78,78,130

pLDDT: mean 73.83, std 24.02, range [27.45, 98.0]

Organism: NCBI:txid658196

Foldseek 3Di:
DDPPPPPPDDPDDLVNLLVVLLVVDDVVQLFQPVPQDLVVQQDDDPDDDPDGDDRDALLVSSLVSLCVRCVVVVHNDSVSSNVNSVVCVVVDDPVSSVSSRVSSVVNVVVNCVVCVPDDDDDDDPPPPPPPPPDPDDDDDDDDDDDDDDDDDDDDDDDDDDDDDDDDDDDDPVVVVVVVPPDD

InterPro domains:
  IPR009071 High mobility group box domain [PF00505] (52-119)
  IPR009071 High mobility group box domain [PS50118] (52-119)
  IPR009071 High mobility group box domain [SM00398] (51-120)
  IPR036910 High mobility group box domain superfamily [G3DSA:1.10.30.10] (51-130)
  IPR036910 High mobility group box domain superfamily [SSF47095] (52-134)
  IPR051356 SOX/SOX-like transcription factors [PTHR45789] (53-125)